Protein AF-A0A7X3ZHW1-F1 (afdb_monomer_lite)

Sequence (366 aa):
MALSFDGATIANINVGVGATVDVTLPEASGGVGANTYFLSPVLPGGLTFTEATRKLAGTTTGRFSLATFTYTATDTENTSVELTFTIVVTADAIAFVPADIANKVWTEEVAVSETLPRAMGGVGTITYSLSPTVLPAGVNLNLGTRRLSGLPSEAFEAMTFRWIATDGEGVTAFLEFSIRVNPVYSPKPVTVLPRSASRLEADLVDIYSQRQKNALLYEGDIPVRHLWNADTCPSEMLAYLECSMSVHGDAVDFSETQRRNFIKKSLEIHKKKGTIGSIKAVVEALGYRLATMNGIREGTDGHWANYRIVMESPLSIANANALEKLIEGTAPLRCNLTSFSSETVHPYDGTIQYDGMFTYGVITTQ

Secondary structure (DSSP, 8-state):
---B-TT-----EEEETT-EEEEEPPPPB-SSS--EEEEESPPPTTEEEEGGGTEEEEE--S-EEEEEEEEEEE-TT--EEEEEEEEEEE-PPEEEESS----EEEETTS-EEEEPPEEEESSS--EEEEES--PPTTEEEETTTTEEEE---S-EEEEEEEEEEE-TT--EEEEEEEEEEEPP--------S-TT--HHHHHHHHHHHHHHHHHTT--S--THHHHT-TTTS-GGGHHHHHHHTT--S-TTSS-HHHHHHHHHHHHHHHHTTTSHHHHHHHHHHTTPPEEEEEEE--SSSS--SEEEEEESS---HHHHHHHHHHHHTTS-TT-EEEEEEESS---SSSSS-SSSSS-SSEEE--

Structure (mmCIF, N/CA/C/O backbone):
data_AF-A0A7X3ZHW1-F1
#
_entry.id   AF-A0A7X3ZHW1-F1
#
loop_
_atom_site.group_PDB
_atom_site.id
_atom_site.type_symbol
_atom_site.label_atom_id
_atom_site.label_alt_id
_atom_site.label_comp_id
_atom_site.label_asym_id
_atom_site.label_entity_id
_atom_site.label_seq_id
_atom_site.pdbx_PDB_ins_code
_atom_site.Cartn_x
_atom_site.Cartn_y
_atom_site.Cartn_z
_atom_site.occupancy
_atom_site.B_iso_or_equiv
_atom_site.auth_seq_id
_atom_site.auth_comp_id
_atom_site.auth_asym_id
_atom_site.auth_atom_id
_atom_site.pdbx_PDB_model_num
ATOM 1 N N . MET A 1 1 ? 37.165 12.020 -57.712 1.00 75.81 1 MET A N 1
ATOM 2 C CA . MET A 1 1 ? 36.373 12.867 -56.791 1.00 75.81 1 MET A CA 1
ATOM 3 C C . MET A 1 1 ? 36.683 12.378 -55.387 1.00 75.81 1 MET A C 1
ATOM 5 O O . MET A 1 1 ? 36.828 11.172 -55.243 1.00 75.81 1 MET A O 1
ATOM 9 N N . ALA A 1 2 ? 36.900 13.258 -54.409 1.00 88.25 2 ALA A N 1
ATOM 10 C CA . ALA A 1 2 ? 37.231 12.818 -53.049 1.00 88.25 2 ALA A CA 1
ATOM 11 C C . ALA A 1 2 ? 36.049 12.053 -52.432 1.00 88.25 2 ALA A C 1
ATOM 13 O O . ALA A 1 2 ? 34.904 12.380 -52.737 1.00 88.25 2 ALA A O 1
ATOM 14 N N . LEU A 1 3 ? 36.336 11.043 -51.609 1.00 93.56 3 LEU A N 1
ATOM 15 C CA . LEU A 1 3 ? 35.317 10.296 -50.874 1.00 93.56 3 LEU A CA 1
ATOM 16 C C . LEU A 1 3 ? 34.622 11.221 -49.857 1.00 93.56 3 LEU A C 1
ATOM 18 O O . LEU A 1 3 ? 35.298 11.920 -49.100 1.00 93.56 3 LEU A O 1
ATOM 22 N N . SER A 1 4 ? 33.289 11.259 -49.861 1.00 93.81 4 SER A N 1
ATOM 23 C CA . SER A 1 4 ? 32.497 12.235 -49.100 1.00 93.81 4 SER A CA 1
ATOM 24 C C . SER A 1 4 ? 31.073 11.733 -48.830 1.00 93.81 4 SER A C 1
ATOM 26 O O . SER A 1 4 ? 30.508 10.992 -49.625 1.00 93.81 4 SER A O 1
ATOM 28 N N . PHE A 1 5 ? 30.464 12.173 -47.724 1.00 94.38 5 PHE A N 1
ATOM 29 C CA . PHE A 1 5 ? 29.023 12.012 -47.454 1.00 94.38 5 PHE A CA 1
ATOM 30 C C . PHE A 1 5 ? 28.183 13.224 -47.903 1.00 94.38 5 PHE A C 1
ATOM 32 O O . PHE A 1 5 ? 27.003 13.319 -47.579 1.00 94.38 5 PHE A O 1
ATOM 39 N N . ASP A 1 6 ? 28.793 14.187 -48.595 1.00 91.56 6 ASP A N 1
ATOM 40 C CA . ASP A 1 6 ? 28.154 15.367 -49.201 1.00 91.56 6 ASP A CA 1
ATOM 41 C C . ASP A 1 6 ? 27.291 16.188 -48.226 1.00 91.56 6 ASP A C 1
ATOM 43 O O . ASP A 1 6 ? 26.249 16.740 -48.576 1.00 91.56 6 ASP A O 1
ATOM 47 N N . GLY A 1 7 ? 27.745 16.277 -46.971 1.00 89.56 7 GLY A N 1
ATOM 48 C CA . GLY A 1 7 ? 27.065 17.009 -45.900 1.00 89.56 7 GLY A CA 1
ATOM 49 C C . GLY A 1 7 ? 25.916 16.247 -45.231 1.00 89.56 7 GLY A C 1
ATOM 50 O O . GLY A 1 7 ? 25.194 16.840 -44.427 1.00 89.56 7 GLY A O 1
ATOM 51 N N . ALA A 1 8 ? 25.731 14.956 -45.530 1.00 94.06 8 ALA A N 1
ATOM 5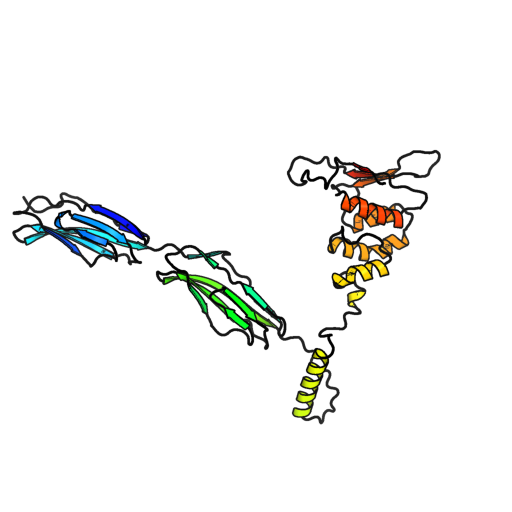2 C CA . ALA A 1 8 ? 24.738 14.128 -44.856 1.00 94.06 8 ALA A CA 1
ATOM 53 C C . ALA A 1 8 ? 25.004 14.031 -43.344 1.00 94.06 8 ALA A C 1
ATOM 55 O O . ALA A 1 8 ? 26.141 14.070 -42.876 1.00 94.06 8 ALA A O 1
ATOM 56 N N . THR A 1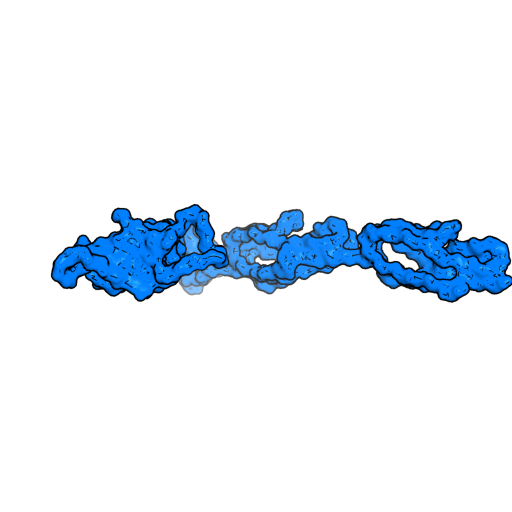 9 ? 23.929 13.870 -42.576 1.00 94.50 9 THR A N 1
ATOM 57 C CA . THR A 1 9 ? 23.972 13.661 -41.125 1.00 94.50 9 THR A CA 1
ATOM 58 C C . THR A 1 9 ? 23.092 12.476 -40.753 1.00 94.50 9 THR A C 1
ATOM 60 O O . THR A 1 9 ? 22.163 12.126 -41.483 1.00 94.50 9 THR A O 1
ATOM 63 N N . ILE A 1 10 ? 23.398 11.840 -39.624 1.00 95.50 10 ILE A N 1
ATOM 64 C CA . ILE A 1 10 ? 22.620 10.726 -39.079 1.00 95.50 10 ILE A CA 1
ATOM 65 C C . ILE A 1 10 ? 21.907 11.229 -37.823 1.00 95.50 10 ILE A C 1
ATOM 67 O O . ILE A 1 10 ? 22.530 11.827 -36.947 1.00 95.50 10 ILE A O 1
ATOM 71 N N . ALA A 1 11 ? 20.597 10.999 -37.733 1.00 96.56 11 ALA A N 1
ATOM 72 C CA . ALA A 1 11 ? 19.837 11.326 -36.533 1.00 96.56 11 ALA A CA 1
ATOM 73 C C . ALA A 1 11 ? 20.218 10.388 -35.376 1.00 96.56 11 ALA A C 1
ATOM 75 O O . ALA A 1 11 ? 20.410 9.188 -35.570 1.00 96.56 11 ALA A O 1
ATOM 76 N N . ASN A 1 12 ? 20.284 10.930 -34.159 1.00 96.94 12 ASN A N 1
ATOM 77 C CA . ASN A 1 12 ? 20.480 10.120 -32.959 1.00 96.94 12 ASN A CA 1
ATOM 78 C C . ASN A 1 12 ? 19.309 9.146 -32.763 1.00 96.94 12 ASN A C 1
ATOM 80 O O . ASN A 1 12 ? 18.149 9.512 -32.962 1.00 96.94 12 ASN A O 1
ATOM 84 N N . ILE A 1 13 ? 19.611 7.929 -32.313 1.00 96.44 13 ILE A N 1
ATOM 85 C CA . ILE A 1 13 ? 18.618 6.893 -32.023 1.00 96.44 13 ILE A CA 1
ATOM 86 C C . ILE A 1 13 ? 18.367 6.877 -30.516 1.00 96.44 13 ILE A C 1
ATOM 88 O O . ILE A 1 13 ? 19.226 6.472 -29.734 1.00 96.44 13 ILE A O 1
ATOM 92 N N . ASN A 1 14 ? 17.177 7.314 -30.112 1.00 95.81 14 ASN A N 1
ATOM 93 C CA . ASN A 1 14 ? 16.710 7.259 -28.730 1.00 95.81 14 ASN A CA 1
ATOM 94 C C . ASN A 1 14 ? 15.415 6.450 -28.680 1.00 95.81 14 ASN A C 1
ATOM 96 O O . ASN A 1 14 ? 14.365 6.936 -29.103 1.00 95.81 14 ASN A O 1
ATOM 100 N N . VAL A 1 15 ? 15.509 5.204 -28.221 1.00 94.62 15 VAL A N 1
ATOM 101 C CA . VAL A 1 15 ? 14.388 4.257 -28.236 1.00 94.62 15 VAL A CA 1
ATOM 102 C C . VAL A 1 15 ? 14.230 3.543 -26.895 1.00 94.62 15 VAL A C 1
ATOM 104 O O . VAL A 1 15 ? 15.144 3.524 -26.072 1.00 94.62 15 VAL A O 1
ATOM 107 N N . GLY A 1 16 ? 13.050 2.968 -26.668 1.00 91.25 16 GLY A N 1
ATOM 108 C CA . GLY A 1 16 ? 12.784 2.081 -25.537 1.00 91.25 16 GLY A CA 1
ATOM 109 C C . GLY A 1 16 ? 13.298 0.655 -25.778 1.00 91.25 16 GLY A C 1
ATOM 110 O O . GLY A 1 16 ? 13.534 0.261 -26.923 1.00 91.25 16 GLY A O 1
ATOM 111 N N . VAL A 1 17 ? 13.441 -0.145 -24.722 1.00 90.62 17 VAL A N 1
ATOM 112 C CA . VAL A 1 17 ? 13.606 -1.604 -24.830 1.00 90.62 17 VAL A CA 1
ATOM 113 C C . VAL A 1 17 ? 12.364 -2.195 -25.511 1.00 90.62 17 VAL A C 1
ATOM 115 O O . VAL A 1 17 ? 11.240 -1.810 -25.201 1.00 90.62 17 VAL A O 1
ATOM 118 N N . GLY A 1 18 ? 12.561 -3.112 -26.459 1.00 88.94 18 GLY A N 1
ATOM 119 C CA . GLY A 1 18 ? 11.495 -3.713 -27.267 1.00 88.94 18 GLY A CA 1
ATOM 120 C C . GLY A 1 18 ? 11.077 -2.883 -28.486 1.00 88.94 18 GLY A C 1
ATOM 121 O O . GLY A 1 18 ? 10.253 -3.336 -29.282 1.00 88.94 18 GLY A O 1
ATOM 122 N N . ALA A 1 19 ? 11.645 -1.690 -28.677 1.00 91.44 19 ALA A N 1
ATOM 123 C CA . ALA A 1 19 ? 11.384 -0.882 -29.860 1.00 91.44 19 ALA A CA 1
ATOM 124 C C . ALA A 1 19 ? 12.078 -1.474 -31.096 1.00 91.44 19 ALA A C 1
ATOM 126 O O . ALA A 1 19 ? 13.212 -1.956 -31.032 1.00 91.44 19 ALA A O 1
ATOM 127 N N . THR A 1 20 ? 11.400 -1.405 -32.241 1.00 95.88 20 THR A N 1
ATOM 128 C CA . THR A 1 20 ? 11.985 -1.796 -33.529 1.00 95.88 20 THR A CA 1
ATOM 129 C C . THR A 1 20 ? 12.689 -0.600 -34.157 1.00 95.88 20 THR A C 1
ATOM 131 O O . THR A 1 20 ? 12.110 0.480 -34.265 1.00 95.88 20 THR A O 1
ATOM 134 N N . VAL A 1 21 ? 13.932 -0.807 -34.579 1.00 96.69 21 VAL A N 1
ATOM 135 C CA . VAL A 1 21 ? 14.726 0.146 -35.355 1.00 96.69 21 VAL A CA 1
ATOM 136 C C . VAL A 1 21 ? 14.818 -0.385 -36.781 1.00 96.69 21 VAL A C 1
ATOM 138 O O . VAL A 1 21 ? 15.100 -1.563 -36.989 1.00 96.69 21 VAL A O 1
ATOM 141 N N . ASP A 1 22 ? 14.576 0.483 -37.758 1.00 96.69 22 ASP A N 1
ATOM 142 C CA . ASP A 1 22 ? 14.779 0.205 -39.178 1.00 96.69 22 ASP A CA 1
ATOM 143 C C . ASP A 1 22 ? 15.238 1.506 -39.858 1.00 96.69 22 ASP A C 1
ATOM 145 O O . ASP A 1 22 ? 14.431 2.384 -40.165 1.00 96.69 22 ASP A O 1
ATOM 149 N N . VAL A 1 23 ? 16.557 1.666 -40.008 1.00 96.19 23 VAL A N 1
ATOM 150 C CA . VAL A 1 23 ? 17.184 2.873 -40.565 1.00 96.19 23 VAL A CA 1
ATOM 151 C C . VAL A 1 23 ? 18.191 2.483 -41.642 1.00 96.19 23 VAL A C 1
ATOM 153 O O . VAL A 1 23 ? 19.030 1.607 -41.440 1.00 96.19 23 VAL A O 1
ATOM 156 N N . THR A 1 24 ? 18.143 3.167 -42.785 1.00 96.81 24 THR A N 1
ATOM 157 C CA . THR A 1 24 ? 19.181 3.072 -43.824 1.00 96.81 24 THR A CA 1
ATOM 158 C C . THR A 1 24 ? 20.128 4.260 -43.695 1.00 96.81 24 THR A C 1
ATOM 160 O O . THR A 1 24 ? 19.681 5.406 -43.734 1.00 96.81 24 THR A O 1
ATOM 163 N N . LEU A 1 25 ? 21.423 3.996 -43.510 1.00 96.19 25 LEU A N 1
ATOM 164 C CA . LEU A 1 25 ? 22.444 5.029 -43.329 1.00 96.19 25 LEU A CA 1
ATOM 165 C C . LEU A 1 25 ? 22.886 5.650 -44.675 1.00 96.19 25 LEU A C 1
ATOM 167 O O . LEU A 1 25 ? 22.774 4.997 -45.721 1.00 96.19 25 LEU A O 1
ATOM 171 N N . PRO A 1 26 ? 23.371 6.911 -44.674 1.00 96.19 26 PRO A N 1
ATOM 172 C CA . PRO A 1 26 ? 23.735 7.649 -45.888 1.00 96.19 26 PRO A CA 1
ATOM 173 C C . PRO A 1 26 ? 24.754 6.934 -46.781 1.00 96.19 26 PRO A C 1
ATOM 175 O O . PRO A 1 26 ? 25.576 6.156 -46.311 1.00 96.19 26 PRO A O 1
ATOM 178 N N . GLU A 1 27 ? 24.707 7.208 -48.084 1.00 95.12 27 GLU A N 1
ATOM 179 C CA . GLU A 1 27 ? 25.693 6.689 -49.040 1.00 95.12 27 GLU A CA 1
ATOM 180 C C . GLU A 1 27 ? 26.868 7.654 -49.132 1.00 95.12 27 GLU A C 1
ATOM 182 O O . GLU A 1 27 ? 26.665 8.865 -49.183 1.00 95.12 27 GLU A O 1
ATOM 187 N N . ALA A 1 28 ? 28.083 7.117 -49.181 1.00 93.69 28 ALA A N 1
ATOM 188 C CA . ALA A 1 28 ? 29.268 7.900 -49.523 1.00 93.69 28 ALA A CA 1
ATOM 189 C C . ALA A 1 28 ? 29.453 7.936 -51.045 1.00 93.69 28 ALA A C 1
ATOM 191 O O . ALA A 1 28 ? 29.348 6.897 -51.702 1.00 93.69 28 ALA A O 1
ATOM 192 N N . SER A 1 29 ? 29.752 9.113 -51.589 1.00 92.06 29 SER A N 1
ATOM 193 C CA . SER A 1 29 ? 30.032 9.346 -53.005 1.00 92.06 29 SER A CA 1
ATOM 194 C C . SER A 1 29 ? 31.522 9.666 -53.220 1.00 92.06 29 SER A C 1
ATOM 196 O O . SER A 1 29 ? 32.243 10.008 -52.281 1.00 92.06 29 SER A O 1
ATOM 198 N N . GLY A 1 30 ? 32.011 9.541 -54.458 1.00 89.81 30 GLY A N 1
ATOM 199 C CA . GLY A 1 30 ? 33.433 9.719 -54.778 1.00 89.81 30 GLY A CA 1
ATOM 200 C C . GLY A 1 30 ? 34.303 8.528 -54.354 1.00 89.81 30 GLY A C 1
ATOM 201 O O . GLY A 1 30 ? 33.795 7.432 -54.141 1.00 89.81 30 GLY A O 1
ATOM 202 N N . GLY A 1 31 ? 35.619 8.742 -54.276 1.00 88.69 31 GLY A N 1
ATOM 203 C CA . GLY A 1 31 ? 36.607 7.687 -54.022 1.00 88.69 31 GLY A CA 1
ATOM 204 C C . GLY A 1 31 ? 36.955 6.845 -55.255 1.00 88.69 31 GLY A C 1
ATOM 205 O O . GLY A 1 31 ? 36.564 7.168 -56.386 1.00 88.69 31 GLY A O 1
ATOM 206 N N . VAL A 1 32 ? 37.730 5.784 -55.029 1.00 90.06 32 VAL A N 1
ATOM 207 C CA . VAL A 1 32 ? 38.132 4.799 -56.045 1.00 90.06 32 VAL A CA 1
ATOM 208 C C . VAL A 1 32 ? 37.457 3.452 -55.776 1.00 90.06 32 VAL A C 1
ATOM 210 O O . VAL A 1 32 ? 37.628 2.855 -54.716 1.00 90.06 32 VAL A O 1
ATOM 213 N N . GLY A 1 33 ? 36.738 2.922 -56.768 1.00 89.38 33 GLY A N 1
ATOM 214 C CA . GLY A 1 33 ? 36.089 1.608 -56.688 1.00 89.38 33 GLY A CA 1
ATOM 215 C C . GLY A 1 33 ? 34.796 1.596 -55.864 1.00 89.38 33 GLY A C 1
ATOM 216 O O . GLY A 1 33 ? 34.147 2.623 -55.694 1.00 89.38 33 GLY A O 1
ATOM 217 N N . ALA A 1 34 ? 34.377 0.406 -55.423 1.00 90.56 34 ALA A N 1
ATOM 218 C CA . ALA A 1 34 ? 33.169 0.233 -54.617 1.00 90.56 34 ALA A CA 1
ATOM 219 C C . ALA A 1 34 ? 33.452 0.515 -53.135 1.00 90.56 34 ALA A C 1
ATOM 221 O O . ALA A 1 34 ? 34.431 0.009 -52.587 1.00 90.56 34 ALA A O 1
ATOM 222 N N . ASN A 1 35 ? 32.565 1.275 -52.494 1.00 92.31 35 ASN A N 1
ATOM 223 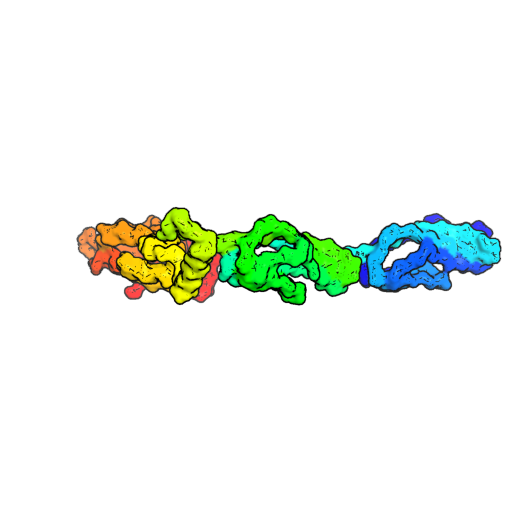C CA . ASN A 1 35 ? 32.696 1.657 -51.091 1.00 92.31 35 ASN A CA 1
ATOM 224 C C . ASN A 1 35 ? 32.229 0.528 -50.159 1.00 92.31 35 ASN A C 1
ATOM 226 O O . ASN A 1 35 ? 31.182 -0.086 -50.387 1.00 92.31 35 ASN A O 1
ATOM 230 N N . THR A 1 36 ? 32.980 0.283 -49.089 1.00 95.00 36 THR A N 1
ATOM 231 C CA . THR A 1 36 ? 32.611 -0.598 -47.975 1.00 95.00 36 THR A CA 1
ATOM 232 C C . THR A 1 36 ? 32.208 0.231 -46.760 1.00 95.00 36 THR A C 1
ATOM 234 O O . THR A 1 36 ? 32.616 1.385 -46.620 1.00 95.00 36 THR A O 1
ATOM 237 N N . TYR A 1 37 ? 31.370 -0.338 -45.893 1.00 96.88 37 TYR A N 1
ATOM 238 C CA . TYR A 1 37 ? 30.783 0.376 -44.764 1.00 96.88 37 TYR A CA 1
ATOM 239 C C . TYR A 1 37 ? 30.967 -0.390 -43.470 1.00 96.88 37 TYR A C 1
ATOM 241 O O . TYR A 1 37 ? 30.696 -1.584 -43.418 1.00 96.88 37 TYR A O 1
ATOM 249 N N . PHE A 1 38 ? 31.333 0.323 -42.414 1.00 96.44 38 PHE A N 1
ATOM 250 C CA . PHE A 1 38 ? 31.540 -0.250 -41.094 1.00 96.44 38 PHE A CA 1
ATOM 251 C C . PHE A 1 38 ? 30.903 0.627 -40.016 1.00 96.44 38 PHE A C 1
ATOM 253 O O . PHE A 1 38 ? 30.840 1.851 -40.145 1.00 96.44 38 PHE A O 1
ATOM 260 N N . LEU A 1 39 ? 30.420 -0.005 -38.947 1.00 97.31 39 LEU A N 1
ATOM 261 C CA . LEU A 1 39 ? 29.808 0.672 -37.809 1.00 97.31 39 LEU A CA 1
ATOM 262 C C . LEU A 1 39 ? 30.458 0.180 -36.515 1.00 97.31 39 LEU A C 1
ATOM 264 O O . LEU A 1 39 ? 30.500 -1.021 -36.257 1.00 97.31 39 LEU A O 1
ATOM 268 N N . SER A 1 40 ? 30.949 1.115 -35.703 1.00 95.56 40 SER A N 1
ATOM 269 C CA . SER A 1 40 ? 31.572 0.831 -34.405 1.00 95.56 40 SER A CA 1
ATOM 270 C C . SER A 1 40 ? 31.093 1.817 -33.338 1.00 95.56 40 SER A C 1
ATOM 272 O O . SER A 1 40 ? 30.724 2.935 -33.696 1.00 95.56 40 SER A O 1
ATOM 274 N N . PRO A 1 41 ? 31.088 1.466 -32.039 1.00 95.44 41 PRO A N 1
ATOM 275 C CA . PRO A 1 41 ? 31.468 0.182 -31.429 1.00 95.44 41 PRO A CA 1
ATOM 276 C C . PRO A 1 41 ? 30.401 -0.921 -31.620 1.00 95.44 41 PRO A C 1
ATOM 278 O O . PRO A 1 41 ? 29.554 -0.829 -32.503 1.00 95.44 41 PRO A O 1
ATOM 281 N N . VAL A 1 42 ? 30.460 -1.999 -30.825 1.00 93.69 42 VAL A N 1
ATOM 282 C CA . VAL A 1 42 ? 29.465 -3.089 -30.851 1.00 93.69 42 VAL A CA 1
ATOM 283 C C . VAL A 1 42 ? 28.063 -2.537 -30.582 1.00 93.69 42 VAL A C 1
ATOM 285 O O . VAL A 1 42 ? 27.859 -1.753 -29.655 1.00 93.69 42 VAL A O 1
ATOM 288 N N . LEU A 1 43 ? 27.100 -2.959 -31.403 1.00 94.56 43 LEU A N 1
ATOM 289 C CA . LEU A 1 43 ? 25.710 -2.526 -31.309 1.00 94.56 43 LEU A CA 1
ATOM 290 C C . LEU A 1 43 ? 25.014 -3.034 -30.033 1.00 94.56 43 LEU A C 1
ATOM 292 O O . LEU A 1 43 ? 25.359 -4.105 -29.525 1.00 94.56 43 LEU A O 1
ATOM 296 N N . PRO A 1 44 ? 23.990 -2.308 -29.543 1.00 93.12 44 PRO A N 1
ATOM 297 C CA . PRO A 1 44 ? 23.103 -2.800 -28.494 1.00 93.12 44 PRO A CA 1
ATOM 298 C C . PRO A 1 44 ? 22.452 -4.135 -28.873 1.00 93.12 44 PRO A C 1
ATOM 300 O O . PRO A 1 44 ? 22.210 -4.412 -30.050 1.00 93.12 44 PRO A O 1
ATOM 303 N N . GLY A 1 45 ? 22.108 -4.938 -27.863 1.00 91.94 45 GLY A N 1
ATOM 304 C CA . GLY A 1 45 ? 21.454 -6.231 -28.059 1.00 91.94 45 GLY A CA 1
ATOM 305 C C . GLY A 1 45 ? 20.209 -6.132 -28.945 1.00 91.94 45 GLY A C 1
ATOM 306 O O . GLY A 1 45 ? 19.354 -5.267 -28.743 1.00 91.94 45 GLY A O 1
ATOM 307 N N . GLY A 1 46 ? 20.136 -7.021 -29.937 1.00 93.00 46 GLY A N 1
ATOM 308 C CA . GLY A 1 46 ? 19.014 -7.124 -30.867 1.00 93.00 46 GLY A CA 1
ATOM 309 C C . GLY A 1 46 ? 19.057 -6.178 -32.069 1.00 93.00 46 GLY A C 1
ATOM 310 O O . GLY A 1 46 ? 18.226 -6.325 -32.963 1.00 93.00 46 GLY A O 1
ATOM 311 N N . LEU A 1 47 ? 20.034 -5.265 -32.147 1.00 96.44 47 LEU A N 1
ATOM 312 C CA . LEU A 1 47 ? 20.309 -4.476 -33.350 1.00 96.44 47 LEU A CA 1
ATOM 313 C C . LEU A 1 47 ? 21.430 -5.104 -34.182 1.00 96.44 47 LEU A C 1
ATOM 315 O O . LEU A 1 47 ? 22.414 -5.618 -33.654 1.00 96.44 47 LEU A O 1
ATOM 319 N N . THR A 1 48 ? 21.294 -5.021 -35.503 1.00 97.00 48 THR A N 1
ATOM 320 C CA . THR A 1 48 ? 22.279 -5.514 -36.471 1.00 97.00 48 THR A CA 1
ATOM 321 C C . THR A 1 48 ? 22.508 -4.481 -37.565 1.00 97.00 48 THR A C 1
ATOM 323 O O . THR A 1 48 ? 21.570 -3.808 -37.993 1.00 97.00 48 THR A O 1
ATOM 326 N N . PHE A 1 49 ? 23.753 -4.350 -38.025 1.00 97.50 49 PHE A N 1
ATOM 327 C CA . PHE A 1 49 ? 24.098 -3.527 -39.180 1.00 97.50 49 PHE A CA 1
ATOM 328 C C . PHE A 1 49 ? 24.468 -4.427 -40.357 1.00 97.50 49 PHE A C 1
ATOM 330 O O . PHE A 1 49 ? 25.373 -5.251 -40.257 1.00 97.50 49 PHE A O 1
ATOM 337 N N . THR A 1 50 ? 23.746 -4.280 -41.465 1.00 97.06 50 THR A N 1
ATOM 338 C CA . THR A 1 50 ? 24.026 -4.989 -42.717 1.00 97.06 50 THR A CA 1
ATOM 339 C C . THR A 1 50 ? 24.782 -4.055 -43.654 1.00 97.06 50 THR A C 1
ATOM 341 O O . THR A 1 50 ? 24.187 -3.137 -44.221 1.00 97.06 50 THR A O 1
ATOM 344 N N . GLU A 1 51 ? 26.082 -4.299 -43.828 1.00 94.81 51 GLU A N 1
ATOM 345 C CA . GLU A 1 51 ? 27.006 -3.423 -44.569 1.00 94.81 51 GLU A CA 1
ATOM 346 C C . GLU A 1 51 ? 26.569 -3.205 -46.025 1.00 94.81 51 GLU A C 1
ATOM 348 O O . GLU A 1 51 ? 26.481 -2.068 -46.483 1.00 94.81 51 GLU A O 1
ATOM 353 N N . ALA A 1 52 ? 26.196 -4.285 -46.724 1.00 92.38 52 ALA A N 1
ATOM 354 C CA . ALA A 1 52 ? 25.805 -4.249 -48.136 1.00 92.38 52 ALA A CA 1
ATOM 355 C C . ALA A 1 52 ? 24.572 -3.369 -48.413 1.00 92.38 52 ALA A C 1
ATOM 357 O O . ALA A 1 52 ? 24.445 -2.797 -49.493 1.00 92.38 52 ALA A O 1
ATOM 358 N N . THR A 1 53 ? 23.660 -3.254 -47.446 1.00 94.25 53 THR A N 1
ATOM 359 C CA . THR A 1 53 ? 22.429 -2.457 -47.571 1.00 94.25 53 THR A CA 1
ATOM 360 C C . THR A 1 53 ? 22.456 -1.193 -46.717 1.00 94.25 53 THR A C 1
ATOM 362 O O . THR A 1 53 ? 21.455 -0.482 -46.675 1.00 94.25 53 THR A O 1
ATOM 365 N N . ARG A 1 54 ? 23.557 -0.931 -45.993 1.00 96.19 54 ARG A N 1
ATOM 366 C CA . ARG A 1 54 ? 23.695 0.159 -45.007 1.00 96.19 54 ARG A CA 1
ATOM 367 C C . ARG A 1 54 ? 22.561 0.193 -43.981 1.00 96.19 54 ARG A C 1
ATOM 369 O O . ARG A 1 54 ? 22.181 1.256 -43.490 1.00 96.19 54 ARG A O 1
ATOM 376 N N . LYS A 1 55 ? 21.983 -0.970 -43.683 1.00 96.75 55 LYS A N 1
ATOM 377 C CA . LYS A 1 55 ? 20.740 -1.063 -42.920 1.00 96.75 55 LYS A CA 1
ATOM 378 C C . LYS A 1 55 ? 21.048 -1.397 -41.469 1.00 96.75 55 LYS A C 1
ATOM 380 O O . LYS A 1 55 ? 21.566 -2.476 -41.195 1.00 96.75 55 LYS A O 1
ATOM 385 N N . LEU A 1 56 ? 20.725 -0.480 -40.563 1.00 97.38 56 LEU A N 1
ATOM 386 C CA . LEU A 1 56 ? 20.704 -0.710 -39.124 1.00 97.38 56 LEU A CA 1
ATOM 387 C C . LEU A 1 56 ? 19.280 -1.106 -38.733 1.00 97.38 56 LEU A C 1
ATOM 389 O O . LEU A 1 56 ? 18.372 -0.273 -38.771 1.00 97.38 56 LEU A O 1
ATOM 393 N N . ALA A 1 57 ? 19.081 -2.379 -38.400 1.00 97.12 57 ALA A N 1
ATOM 394 C CA . ALA A 1 57 ? 17.759 -2.908 -38.106 1.00 97.12 57 ALA A CA 1
ATOM 395 C C . ALA A 1 57 ? 17.752 -3.947 -36.983 1.00 97.12 57 ALA A C 1
ATOM 397 O O . ALA A 1 57 ? 18.750 -4.626 -36.727 1.00 97.12 57 ALA A O 1
ATOM 398 N N . GLY A 1 58 ? 16.597 -4.077 -36.335 1.00 96.69 58 GLY A N 1
ATOM 399 C CA . GLY A 1 58 ? 16.332 -5.084 -35.314 1.00 96.69 58 GLY A CA 1
ATOM 400 C C . GLY A 1 58 ? 15.419 -4.571 -34.205 1.00 96.69 58 GLY A C 1
ATOM 401 O O . GLY A 1 58 ? 14.890 -3.463 -34.283 1.00 96.69 58 GLY A O 1
ATOM 402 N N . THR A 1 59 ? 15.237 -5.377 -33.164 1.00 95.06 59 THR A N 1
ATOM 403 C CA . THR A 1 59 ? 14.420 -5.031 -31.993 1.00 95.06 59 THR A CA 1
ATOM 404 C C . THR A 1 59 ? 15.317 -5.010 -30.770 1.00 95.06 59 THR A C 1
ATOM 406 O O . THR A 1 59 ? 15.993 -5.997 -30.502 1.00 95.06 59 THR A O 1
ATOM 409 N N . THR A 1 60 ? 15.341 -3.903 -30.032 1.00 94.19 60 THR A N 1
ATOM 410 C CA . THR A 1 60 ? 16.219 -3.754 -28.864 1.00 94.19 60 THR A CA 1
ATOM 411 C C . THR A 1 60 ? 15.836 -4.735 -27.754 1.00 94.19 60 THR A C 1
ATOM 413 O O . THR A 1 60 ? 14.670 -4.822 -27.370 1.00 94.19 60 THR A O 1
ATOM 416 N N . THR A 1 61 ? 16.806 -5.478 -27.218 1.00 89.62 61 THR A N 1
ATOM 417 C CA . THR A 1 61 ? 16.544 -6.537 -26.218 1.00 89.62 61 THR A CA 1
ATOM 418 C C . THR A 1 61 ? 16.998 -6.198 -24.803 1.00 89.62 61 THR A C 1
ATOM 420 O O . THR A 1 61 ? 16.882 -7.047 -23.930 1.00 89.62 61 THR A O 1
ATOM 423 N N . GLY A 1 62 ? 17.539 -5.004 -24.567 1.00 85.19 62 GLY A N 1
ATOM 424 C CA . GLY A 1 62 ? 17.895 -4.572 -23.221 1.00 85.19 62 GLY A CA 1
ATOM 425 C C . GLY A 1 62 ? 18.397 -3.138 -23.160 1.00 85.19 62 GLY A C 1
ATOM 426 O O . GLY A 1 62 ? 18.611 -2.497 -24.197 1.00 85.19 62 GLY A O 1
ATOM 427 N N . ARG A 1 63 ? 18.561 -2.623 -21.939 1.00 89.69 63 ARG A N 1
ATOM 428 C CA . ARG A 1 63 ? 19.071 -1.260 -21.719 1.00 89.69 63 ARG A CA 1
ATOM 429 C C . ARG A 1 63 ? 20.458 -1.066 -22.324 1.00 89.69 63 ARG A C 1
ATOM 431 O O . ARG A 1 63 ? 21.330 -1.929 -22.241 1.00 89.69 63 ARG A O 1
ATOM 438 N N . PHE A 1 64 ? 20.678 0.125 -22.866 1.00 90.75 64 PHE A N 1
ATOM 439 C CA . PHE A 1 64 ? 21.970 0.522 -23.403 1.00 90.75 64 PHE A CA 1
ATOM 440 C C . PHE A 1 64 ? 22.233 1.991 -23.094 1.00 90.75 64 PHE A C 1
ATOM 442 O O . PHE A 1 64 ? 21.463 2.870 -23.490 1.00 90.75 64 PHE A O 1
ATOM 449 N N . SER A 1 65 ? 23.318 2.247 -22.364 1.00 91.06 65 SER A N 1
ATOM 450 C CA . SER A 1 65 ? 23.762 3.600 -22.033 1.00 91.06 65 SER A CA 1
ATOM 451 C C . SER A 1 65 ? 24.096 4.379 -23.298 1.00 91.06 65 SER A C 1
ATOM 453 O O . SER A 1 65 ? 24.617 3.811 -24.251 1.00 91.06 65 SER A O 1
ATOM 455 N N . LEU A 1 66 ? 23.832 5.686 -23.285 1.00 95.00 66 LEU A N 1
ATOM 456 C CA . LEU A 1 66 ? 24.155 6.575 -24.397 1.00 95.00 66 LEU A CA 1
ATOM 457 C C . LEU A 1 66 ? 25.615 6.383 -24.832 1.00 95.00 66 LEU A C 1
ATOM 459 O O . LEU A 1 66 ? 26.531 6.660 -24.056 1.00 95.00 66 LEU A O 1
ATOM 463 N N . ALA A 1 67 ? 25.817 5.935 -26.069 1.00 96.25 67 ALA A N 1
ATOM 464 C CA . ALA A 1 67 ? 27.138 5.805 -26.668 1.00 96.25 67 ALA A CA 1
ATOM 465 C C . ALA A 1 67 ? 27.170 6.456 -28.048 1.00 96.25 67 ALA A C 1
ATOM 467 O O . ALA A 1 67 ? 26.173 6.460 -28.775 1.00 96.25 67 ALA A O 1
ATOM 468 N N . THR A 1 68 ? 28.333 6.994 -28.402 1.00 97.62 68 THR A N 1
ATOM 469 C CA . THR A 1 68 ? 28.605 7.538 -29.732 1.00 97.62 68 THR A CA 1
ATOM 470 C C . THR A 1 68 ? 29.087 6.419 -30.645 1.00 97.62 68 THR A C 1
ATOM 472 O O . THR A 1 68 ? 30.007 5.683 -30.291 1.00 97.62 68 THR A O 1
ATOM 475 N N . PHE A 1 69 ? 28.469 6.315 -31.815 1.00 97.56 69 PHE A N 1
ATOM 476 C CA . PHE A 1 69 ? 28.832 5.393 -32.877 1.00 97.56 69 PHE A CA 1
ATOM 477 C C . PHE A 1 69 ? 29.465 6.154 -34.035 1.00 97.56 69 PHE A C 1
ATOM 479 O O . PHE A 1 69 ? 29.000 7.235 -34.408 1.00 97.56 69 PHE A O 1
ATOM 486 N N . THR A 1 70 ? 30.501 5.555 -34.610 1.00 97.62 70 THR A N 1
ATOM 487 C CA . THR A 1 70 ? 31.191 6.021 -35.808 1.00 97.62 70 THR A CA 1
ATOM 488 C C . THR A 1 70 ? 30.808 5.123 -36.975 1.00 97.62 70 THR A C 1
ATOM 490 O O . THR A 1 70 ? 31.026 3.907 -36.942 1.00 97.62 70 THR A O 1
ATOM 493 N N . TYR A 1 71 ? 30.216 5.739 -37.993 1.00 97.69 71 TYR A N 1
ATOM 494 C CA . TYR A 1 71 ? 29.882 5.133 -39.271 1.00 97.69 71 TYR A CA 1
ATOM 495 C C . TYR A 1 71 ? 30.943 5.521 -40.299 1.00 97.69 71 TYR A C 1
ATOM 497 O O . TYR A 1 71 ? 31.055 6.696 -40.653 1.00 97.69 71 TYR A O 1
ATOM 505 N N . THR A 1 72 ? 31.711 4.541 -40.764 1.00 97.00 72 THR A N 1
ATOM 506 C CA . THR A 1 72 ? 32.859 4.745 -41.653 1.00 97.00 72 THR A CA 1
ATOM 507 C C . THR A 1 72 ? 32.551 4.180 -43.033 1.00 97.00 72 THR A C 1
ATOM 509 O O . THR A 1 72 ? 32.093 3.041 -43.152 1.00 97.00 72 THR A O 1
ATOM 512 N N . ALA A 1 73 ? 32.819 4.966 -44.073 1.00 96.62 73 ALA A N 1
ATOM 513 C CA . ALA A 1 73 ? 32.868 4.499 -45.454 1.00 96.62 73 ALA A CA 1
ATOM 514 C C . ALA A 1 73 ? 34.323 4.450 -45.922 1.00 96.62 73 ALA A C 1
ATOM 516 O O . ALA A 1 73 ? 35.065 5.403 -45.675 1.00 96.62 73 ALA A O 1
ATOM 517 N N . THR A 1 74 ? 34.715 3.377 -46.605 1.00 96.38 74 THR A N 1
ATOM 518 C CA . THR A 1 74 ? 36.082 3.169 -47.100 1.00 96.38 74 THR A CA 1
ATOM 519 C C . THR A 1 74 ? 36.061 2.774 -48.571 1.00 96.38 74 THR A C 1
ATOM 521 O O . THR A 1 74 ? 35.264 1.929 -48.971 1.00 96.38 74 THR A O 1
ATOM 524 N N . ASP A 1 75 ? 36.919 3.386 -49.383 1.00 94.81 75 ASP A N 1
ATOM 525 C CA . ASP A 1 75 ? 37.065 3.036 -50.799 1.00 94.81 75 ASP A CA 1
ATOM 526 C C . ASP A 1 75 ? 38.117 1.928 -51.024 1.00 94.81 75 ASP A C 1
ATOM 528 O O . ASP A 1 75 ? 38.763 1.448 -50.089 1.00 94.81 75 ASP A O 1
ATOM 532 N N . THR A 1 76 ? 38.308 1.492 -52.272 1.00 94.56 76 THR A N 1
ATOM 533 C CA . THR A 1 76 ? 39.240 0.386 -52.586 1.00 94.56 76 THR A CA 1
ATOM 534 C C . THR A 1 76 ? 40.723 0.749 -52.455 1.00 94.56 76 THR A C 1
ATOM 536 O O . THR A 1 76 ? 41.567 -0.148 -52.457 1.00 94.56 76 THR A O 1
ATOM 539 N N . GLU A 1 77 ? 41.051 2.033 -52.290 1.00 93.88 77 GLU A N 1
ATOM 540 C CA . GLU A 1 77 ? 42.406 2.521 -52.004 1.00 93.88 77 GLU A CA 1
ATOM 541 C C . GLU A 1 77 ? 42.618 2.817 -50.505 1.00 93.88 77 GLU A C 1
ATOM 543 O O . GLU A 1 77 ? 43.670 3.326 -50.116 1.00 93.88 77 GLU A O 1
ATOM 548 N N . ASN A 1 78 ? 41.667 2.423 -49.646 1.00 90.81 78 ASN A N 1
ATOM 549 C CA . ASN A 1 78 ? 41.653 2.635 -48.193 1.00 90.81 78 ASN A CA 1
ATOM 550 C C . ASN A 1 78 ? 41.523 4.104 -47.753 1.00 90.81 78 ASN A C 1
ATOM 552 O O . ASN A 1 78 ? 41.896 4.450 -46.628 1.00 90.81 78 ASN A O 1
ATOM 556 N N . THR A 1 79 ? 40.969 4.975 -48.595 1.00 94.19 79 THR A N 1
ATOM 557 C CA . THR A 1 79 ? 40.544 6.313 -48.161 1.00 94.19 79 THR A CA 1
ATOM 558 C C . THR A 1 79 ? 39.248 6.185 -47.368 1.00 94.19 79 THR A C 1
ATOM 560 O O . THR A 1 79 ? 38.337 5.487 -47.808 1.00 94.19 79 THR A O 1
ATOM 563 N N . SER A 1 80 ? 39.138 6.856 -46.216 1.00 94.88 80 SER A N 1
ATOM 564 C CA . SER A 1 80 ? 37.963 6.769 -45.341 1.00 94.88 80 SER A CA 1
ATOM 565 C C . SER A 1 80 ? 37.335 8.122 -45.010 1.00 94.88 80 SER A C 1
ATOM 567 O O . SER A 1 80 ? 38.036 9.116 -44.821 1.00 94.88 80 SER A O 1
ATOM 569 N N . VAL A 1 81 ? 36.010 8.135 -44.864 1.00 96.69 81 VAL A N 1
ATOM 570 C CA . VAL A 1 81 ? 35.225 9.268 -44.349 1.00 96.69 81 VAL A CA 1
ATOM 571 C C . VAL A 1 81 ? 34.245 8.771 -43.286 1.00 96.69 81 VAL A C 1
ATOM 573 O O . VAL A 1 81 ? 33.792 7.627 -43.343 1.00 96.69 81 VAL A O 1
ATOM 576 N N . GLU A 1 82 ? 33.924 9.616 -42.306 1.00 96.69 82 GLU A N 1
ATOM 577 C CA . GLU A 1 82 ? 33.166 9.221 -41.117 1.00 96.69 82 GLU A CA 1
ATOM 578 C C . GLU A 1 82 ? 31.982 10.149 -40.830 1.00 96.69 82 GLU A C 1
ATOM 580 O O . GLU A 1 82 ? 32.049 11.362 -41.039 1.00 96.69 82 GLU A O 1
ATOM 585 N N . LEU A 1 83 ? 30.913 9.567 -40.287 1.00 97.31 83 LEU A N 1
ATOM 586 C CA . LEU A 1 83 ? 29.828 10.268 -39.604 1.00 97.31 83 LEU A CA 1
ATOM 587 C C . LEU A 1 83 ? 29.690 9.724 -38.186 1.00 97.31 83 LEU A C 1
ATOM 589 O O . LEU A 1 83 ? 29.977 8.557 -37.924 1.00 97.31 83 LEU A O 1
ATOM 593 N N . THR A 1 84 ? 29.203 10.561 -37.274 1.00 97.44 84 THR A N 1
ATOM 594 C CA . THR A 1 84 ? 28.932 10.151 -35.894 1.00 97.44 84 THR A CA 1
ATOM 595 C C . THR A 1 84 ? 27.487 10.425 -35.516 1.00 97.44 84 THR A C 1
ATOM 597 O O . THR A 1 84 ? 26.869 11.377 -35.992 1.00 97.44 84 THR A O 1
ATOM 600 N N . PHE A 1 85 ? 26.943 9.563 -34.666 1.00 97.75 85 PHE A N 1
ATOM 601 C CA . PHE A 1 85 ? 25.625 9.711 -34.055 1.00 97.75 85 PHE A CA 1
ATOM 602 C C . PHE A 1 85 ? 25.609 8.967 -32.724 1.00 97.75 85 PHE A C 1
ATOM 604 O O . PHE A 1 85 ? 26.533 8.220 -32.409 1.00 97.75 85 PHE A O 1
ATOM 611 N N . THR A 1 86 ? 24.573 9.169 -31.922 1.00 97.75 86 THR A N 1
ATOM 612 C CA . THR A 1 86 ? 24.427 8.473 -30.641 1.00 97.75 86 THR A CA 1
ATOM 613 C C . THR A 1 86 ? 23.288 7.467 -30.671 1.00 97.75 86 THR A C 1
ATOM 615 O O . THR A 1 86 ? 22.273 7.682 -31.339 1.00 97.75 86 THR A O 1
ATOM 618 N N . ILE A 1 87 ? 23.459 6.373 -29.929 1.00 97.12 87 ILE A N 1
ATOM 619 C CA . ILE A 1 87 ? 22.405 5.396 -29.653 1.00 97.12 87 ILE A CA 1
ATOM 620 C C . ILE A 1 87 ? 22.236 5.288 -28.140 1.00 97.12 87 ILE A C 1
ATOM 622 O O . ILE A 1 87 ? 23.211 5.117 -27.406 1.00 97.12 87 ILE A O 1
ATOM 626 N N . VAL A 1 88 ? 20.991 5.368 -27.681 1.00 95.62 88 VAL A N 1
ATOM 627 C CA . VAL A 1 88 ? 20.586 5.063 -26.307 1.00 95.62 88 VAL A CA 1
ATOM 628 C C . VAL A 1 88 ? 19.324 4.207 -26.334 1.00 95.62 88 VAL A C 1
ATOM 630 O O . VAL A 1 88 ? 18.402 4.464 -27.114 1.00 95.62 88 VAL A O 1
ATOM 633 N N . VAL A 1 89 ? 19.292 3.186 -25.475 1.00 93.44 89 VAL A N 1
ATOM 634 C CA . VAL A 1 89 ? 18.108 2.351 -25.252 1.00 93.44 89 VAL A CA 1
ATOM 635 C C . VAL A 1 89 ? 17.675 2.506 -23.799 1.00 93.44 89 VAL A C 1
ATOM 637 O O . VAL A 1 89 ? 18.347 2.037 -22.877 1.00 93.44 89 VAL A O 1
ATOM 640 N N . THR A 1 90 ? 16.559 3.200 -23.598 1.00 90.69 90 THR A N 1
ATOM 641 C CA . THR A 1 90 ? 15.941 3.421 -22.283 1.00 90.69 90 THR A CA 1
ATOM 642 C C . THR A 1 90 ? 14.928 2.317 -21.983 1.00 90.69 90 THR A C 1
ATOM 644 O O . THR A 1 90 ? 14.471 1.649 -22.897 1.00 90.69 90 THR A O 1
ATOM 647 N N . ALA A 1 91 ? 14.566 2.088 -20.722 1.00 84.88 91 ALA A N 1
ATOM 648 C CA . ALA A 1 91 ? 13.404 1.254 -20.402 1.00 84.88 91 ALA A CA 1
ATOM 649 C C . ALA A 1 91 ? 12.374 2.077 -19.635 1.00 84.88 91 ALA A C 1
ATOM 651 O O . ALA A 1 91 ? 12.737 3.052 -18.963 1.00 84.88 91 ALA A O 1
ATOM 652 N N . ASP A 1 92 ? 11.116 1.660 -19.739 1.00 83.75 92 ASP A N 1
ATOM 653 C CA . ASP A 1 92 ? 9.991 2.326 -19.098 1.00 83.75 92 ASP A CA 1
ATOM 654 C C . ASP A 1 92 ? 10.166 2.394 -17.578 1.00 83.75 92 ASP A C 1
ATOM 656 O O . ASP A 1 92 ? 10.814 1.553 -16.948 1.00 83.75 92 ASP A O 1
ATOM 660 N N . ALA A 1 93 ? 9.596 3.438 -16.979 1.00 86.69 93 ALA A N 1
ATOM 661 C CA . ALA A 1 93 ? 9.618 3.603 -15.536 1.00 86.69 93 ALA A CA 1
ATOM 662 C C . ALA A 1 93 ? 8.721 2.559 -14.851 1.00 86.69 93 ALA A C 1
ATOM 664 O O . ALA A 1 93 ? 7.667 2.178 -15.364 1.00 86.69 93 ALA A O 1
ATOM 665 N N . ILE A 1 94 ? 9.126 2.151 -13.651 1.00 93.69 94 ILE A N 1
ATOM 666 C CA . ILE A 1 94 ? 8.292 1.392 -12.719 1.00 93.69 94 ILE A CA 1
ATOM 667 C C . ILE A 1 94 ? 7.689 2.372 -11.716 1.00 93.69 94 ILE A C 1
ATOM 669 O O . ILE A 1 94 ? 8.389 3.253 -11.214 1.00 93.69 94 ILE A O 1
ATOM 673 N N . ALA A 1 95 ? 6.413 2.197 -11.379 1.00 95.19 95 ALA A N 1
ATOM 674 C CA . ALA A 1 95 ? 5.753 2.963 -10.325 1.00 95.19 95 ALA A CA 1
ATOM 675 C C . ALA A 1 95 ? 4.822 2.081 -9.487 1.00 95.19 95 ALA A C 1
ATOM 677 O O . ALA A 1 95 ? 4.206 1.145 -9.997 1.00 95.19 95 ALA A O 1
ATOM 678 N N . PHE A 1 96 ? 4.698 2.388 -8.196 1.00 97.69 96 PHE A N 1
ATOM 679 C CA . PHE A 1 96 ? 3.754 1.710 -7.312 1.00 97.69 96 PHE A CA 1
ATOM 680 C C . PHE A 1 96 ? 2.328 2.242 -7.465 1.00 97.69 96 PHE A C 1
ATOM 682 O O . PHE A 1 96 ? 2.108 3.430 -7.695 1.00 97.69 96 PHE A O 1
ATOM 689 N N . VAL A 1 97 ? 1.356 1.341 -7.316 1.00 95.25 97 VAL A N 1
ATOM 690 C CA . VAL A 1 97 ? -0.076 1.645 -7.268 1.00 95.25 97 VAL A CA 1
ATOM 691 C C . VAL A 1 97 ? -0.679 0.898 -6.067 1.00 95.25 97 VAL A C 1
ATOM 693 O O . VAL A 1 97 ? -0.819 -0.333 -6.131 1.00 95.25 97 VAL A O 1
ATOM 696 N N . PRO A 1 98 ? -1.039 1.597 -4.972 1.00 96.69 98 PRO A N 1
ATOM 697 C CA . PRO A 1 98 ? -0.902 3.048 -4.737 1.00 96.69 98 PRO A CA 1
ATOM 698 C C . PRO A 1 98 ? 0.557 3.534 -4.664 1.00 96.69 98 PRO A C 1
ATOM 700 O O . PRO A 1 98 ? 1.464 2.737 -4.443 1.00 96.69 98 PRO A O 1
ATOM 703 N N . ALA A 1 99 ? 0.765 4.841 -4.870 1.00 95.50 99 ALA A N 1
ATOM 704 C CA . ALA A 1 99 ? 2.088 5.479 -4.925 1.00 95.50 99 ALA A CA 1
ATOM 705 C C . ALA A 1 99 ? 2.714 5.739 -3.541 1.00 95.50 99 ALA A C 1
ATOM 707 O O . ALA A 1 99 ? 3.828 6.248 -3.450 1.00 95.50 99 ALA A O 1
ATOM 708 N N . ASP A 1 100 ? 2.001 5.392 -2.475 1.00 95.19 100 ASP A N 1
ATOM 709 C CA . ASP A 1 100 ? 2.408 5.518 -1.088 1.00 95.19 100 ASP A CA 1
ATOM 710 C C . ASP A 1 100 ? 1.948 4.303 -0.267 1.00 95.19 100 ASP A C 1
ATOM 712 O O . ASP A 1 100 ? 1.154 3.461 -0.698 1.00 95.19 100 ASP A O 1
ATOM 716 N N . ILE A 1 101 ? 2.500 4.184 0.937 1.00 97.31 101 ILE A N 1
ATOM 717 C CA . ILE A 1 101 ? 2.078 3.208 1.937 1.00 97.31 101 ILE A CA 1
ATOM 718 C C . ILE A 1 101 ? 2.131 3.865 3.315 1.00 97.31 101 ILE A C 1
ATOM 720 O O . ILE A 1 101 ? 3.111 4.506 3.683 1.00 97.31 101 ILE A O 1
ATOM 724 N N . ALA A 1 102 ? 1.064 3.697 4.093 1.00 96.62 102 ALA A N 1
ATOM 725 C CA . ALA A 1 102 ? 1.019 4.194 5.459 1.00 96.62 102 ALA A CA 1
ATOM 726 C C . ALA A 1 102 ? 1.927 3.373 6.389 1.00 96.62 102 ALA A C 1
ATOM 728 O O . ALA A 1 102 ? 2.005 2.143 6.279 1.00 96.62 102 ALA A O 1
ATOM 729 N N . ASN A 1 103 ? 2.538 4.057 7.358 1.00 96.81 103 ASN A N 1
ATOM 730 C CA . ASN A 1 103 ? 3.260 3.421 8.458 1.00 96.81 103 ASN A CA 1
ATOM 731 C C . ASN A 1 103 ? 2.356 2.439 9.212 1.00 96.81 103 ASN A C 1
ATOM 733 O O . ASN A 1 103 ? 1.156 2.669 9.383 1.00 96.81 103 ASN A O 1
ATOM 737 N N . LYS A 1 104 ? 2.946 1.343 9.682 1.00 96.06 104 LYS A N 1
ATOM 738 C CA . LYS A 1 104 ? 2.255 0.264 10.382 1.00 96.06 104 LYS A CA 1
ATOM 739 C C . LYS A 1 104 ? 2.542 0.359 11.874 1.00 96.06 104 LYS A C 1
ATOM 741 O O . LYS A 1 104 ? 3.695 0.327 12.298 1.00 96.06 104 LYS A O 1
ATOM 746 N N . VAL A 1 105 ? 1.476 0.469 12.659 1.00 95.06 105 VAL A N 1
ATOM 747 C CA . VAL A 1 105 ? 1.522 0.380 14.118 1.00 95.06 105 VAL A CA 1
ATOM 748 C C . VAL A 1 105 ? 0.669 -0.810 14.514 1.00 95.06 105 VAL A C 1
ATOM 750 O O . VAL A 1 105 ? -0.545 -0.801 14.320 1.00 95.06 105 VAL A O 1
ATOM 753 N N . TRP A 1 106 ? 1.322 -1.842 15.023 1.00 94.94 106 TRP A N 1
ATOM 754 C CA . TRP A 1 106 ? 0.688 -3.062 15.501 1.00 94.94 106 TRP A CA 1
ATOM 755 C C . TRP A 1 106 ? 0.827 -3.161 17.016 1.00 94.94 106 TRP A C 1
ATOM 757 O O . TRP A 1 106 ? 1.572 -2.400 17.635 1.00 94.94 106 TRP A O 1
ATOM 767 N N . THR A 1 107 ? 0.118 -4.116 17.597 1.00 90.62 107 THR A N 1
ATOM 768 C CA . THR A 1 107 ? 0.247 -4.496 19.001 1.00 90.62 107 THR A CA 1
ATOM 769 C C . THR A 1 107 ? 0.695 -5.951 19.039 1.00 90.62 107 THR A C 1
ATOM 771 O O . THR A 1 107 ? 0.290 -6.736 18.178 1.00 90.62 107 THR A O 1
ATOM 774 N N . GLU A 1 108 ? 1.558 -6.295 19.990 1.00 89.56 108 GLU A N 1
ATOM 775 C CA . GLU A 1 108 ? 1.874 -7.688 20.322 1.00 89.56 108 GLU A CA 1
ATOM 776 C C . GLU A 1 108 ? 0.596 -8.536 20.456 1.00 89.56 108 GLU A C 1
ATOM 778 O O . GLU A 1 108 ? -0.465 -8.026 20.819 1.00 89.56 108 GLU A O 1
ATOM 783 N N . GLU A 1 109 ? 0.701 -9.826 20.130 1.00 85.12 109 GLU A N 1
ATOM 784 C CA . GLU A 1 109 ? -0.363 -10.834 20.281 1.00 85.12 109 GLU A CA 1
ATOM 785 C C . GLU A 1 109 ? -1.640 -10.579 19.451 1.00 85.12 109 GLU A C 1
ATOM 787 O O . GLU A 1 109 ? -2.581 -11.370 19.488 1.00 85.12 109 GLU A O 1
ATOM 792 N N . VAL A 1 110 ? -1.659 -9.545 18.603 1.00 87.06 110 VAL A N 1
ATOM 793 C CA . VAL A 1 110 ? -2.740 -9.289 17.642 1.00 87.06 110 VAL A CA 1
ATOM 794 C C . VAL A 1 110 ? -2.305 -9.727 16.250 1.00 87.06 110 VAL A C 1
ATOM 796 O O . VAL A 1 110 ? -1.317 -9.238 15.704 1.00 87.06 110 VAL A O 1
ATOM 799 N N . ALA A 1 111 ? -3.047 -10.657 15.648 1.00 92.44 111 ALA A N 1
ATOM 800 C CA . ALA A 1 111 ? -2.724 -11.162 14.318 1.00 92.44 111 ALA A CA 1
ATOM 801 C C . ALA A 1 111 ? -2.780 -10.045 13.262 1.00 92.44 111 ALA A C 1
ATOM 803 O O . ALA A 1 111 ? -3.719 -9.249 13.221 1.00 92.44 111 ALA A O 1
ATOM 804 N N . VAL A 1 112 ? -1.794 -10.031 12.365 1.00 95.31 112 VAL A N 1
ATOM 805 C CA . VAL A 1 112 ? -1.684 -9.059 11.271 1.00 95.31 112 VAL A CA 1
ATOM 806 C C . VAL A 1 112 ? -1.768 -9.757 9.917 1.00 95.31 112 VAL A C 1
ATOM 808 O O . VAL A 1 112 ? -1.292 -10.883 9.745 1.00 95.31 112 VAL A O 1
ATOM 811 N N . SER A 1 113 ? -2.378 -9.089 8.936 1.00 96.62 113 SER A N 1
ATOM 812 C CA . SER A 1 113 ? -2.437 -9.551 7.546 1.00 96.62 113 SER A CA 1
ATOM 813 C C . SER A 1 113 ? -2.587 -8.363 6.592 1.00 96.62 113 SER A C 1
ATOM 815 O O . SER A 1 113 ? -3.693 -7.968 6.237 1.00 96.62 113 SER A O 1
ATOM 817 N N . GLU A 1 114 ? -1.458 -7.829 6.135 1.00 95.75 114 GLU A N 1
ATOM 818 C CA . GLU A 1 114 ? -1.353 -6.629 5.303 1.00 95.75 114 GLU A CA 1
ATOM 819 C C . GLU A 1 114 ? -0.790 -6.972 3.923 1.00 95.75 114 GLU A C 1
ATOM 821 O O . GLU A 1 1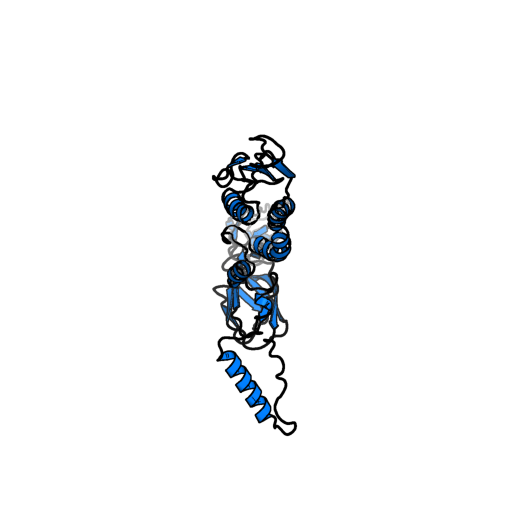14 ? 0.197 -7.697 3.814 1.00 95.75 114 GLU A O 1
ATOM 826 N N . THR A 1 115 ? -1.377 -6.431 2.854 1.00 97.06 115 THR A N 1
ATOM 827 C CA . THR A 1 115 ? -0.842 -6.599 1.492 1.00 97.06 115 THR A CA 1
ATOM 828 C C . THR A 1 115 ? -0.101 -5.338 1.068 1.00 97.06 115 THR A C 1
ATOM 830 O O . THR A 1 115 ? -0.673 -4.250 1.070 1.00 97.06 115 THR A O 1
ATOM 833 N N . LEU A 1 116 ? 1.167 -5.480 0.685 1.00 97.50 116 LEU A N 1
ATOM 834 C CA . LEU A 1 116 ? 1.991 -4.375 0.207 1.00 97.50 116 LEU A CA 1
ATOM 835 C C . LEU A 1 116 ? 1.600 -3.971 -1.230 1.00 97.50 116 LEU A C 1
ATOM 837 O O . LEU A 1 116 ? 1.236 -4.841 -2.035 1.00 97.50 116 LEU A O 1
ATOM 841 N N . PRO A 1 117 ? 1.694 -2.673 -1.587 1.00 97.62 117 PRO A N 1
ATOM 842 C CA . PRO A 1 117 ? 1.393 -2.172 -2.928 1.00 97.62 117 PRO A CA 1
ATOM 843 C C . PRO A 1 117 ? 2.102 -2.943 -4.047 1.00 97.62 117 PRO A C 1
ATOM 845 O O . PRO A 1 117 ? 3.216 -3.449 -3.874 1.00 97.62 117 PRO A O 1
ATOM 848 N N . ARG A 1 118 ? 1.447 -3.046 -5.211 1.00 96.62 118 ARG A N 1
ATOM 849 C CA . ARG A 1 118 ? 2.079 -3.585 -6.430 1.00 96.62 118 ARG A CA 1
ATOM 850 C C . ARG A 1 118 ? 2.750 -2.461 -7.190 1.00 96.62 118 ARG A C 1
ATOM 852 O O . ARG A 1 118 ? 2.280 -1.329 -7.132 1.00 96.62 118 ARG A O 1
ATOM 859 N N . ALA A 1 119 ? 3.761 -2.801 -7.969 1.00 96.38 119 ALA A N 1
ATOM 860 C CA . ALA A 1 119 ? 4.273 -1.932 -9.007 1.00 96.38 119 ALA A CA 1
ATOM 861 C C . ALA A 1 119 ? 3.706 -2.304 -10.384 1.00 96.38 119 ALA A C 1
ATOM 863 O O . ALA A 1 119 ? 3.299 -3.445 -10.620 1.00 96.38 119 ALA A O 1
ATOM 864 N N . MET A 1 120 ? 3.638 -1.312 -11.265 1.00 92.81 120 MET A N 1
ATOM 865 C CA . MET A 1 120 ? 3.220 -1.409 -12.663 1.00 92.81 120 MET A CA 1
ATOM 866 C C . MET A 1 120 ? 4.218 -0.637 -13.541 1.00 92.81 120 MET A C 1
ATOM 868 O O . MET A 1 120 ? 4.955 0.212 -13.038 1.00 92.81 120 MET A O 1
ATOM 872 N N . GLY A 1 121 ? 4.226 -0.924 -14.845 1.00 89.25 121 GLY A N 1
ATOM 873 C CA . GLY A 1 121 ? 5.221 -0.395 -15.785 1.00 89.25 121 GLY A CA 1
ATOM 874 C C . GLY A 1 121 ? 6.461 -1.287 -15.876 1.00 89.25 121 GLY A C 1
ATOM 875 O O . GLY A 1 121 ? 6.393 -2.469 -15.536 1.00 89.25 121 GLY A O 1
ATOM 876 N N . GLY A 1 122 ? 7.578 -0.714 -16.325 1.00 87.19 122 GLY A N 1
ATOM 877 C CA . GLY A 1 122 ? 8.825 -1.443 -16.573 1.00 87.19 122 GLY A CA 1
ATOM 878 C C . GLY A 1 122 ? 8.731 -2.490 -17.687 1.00 87.19 122 GLY A C 1
ATOM 879 O O . GLY A 1 122 ? 7.722 -2.614 -18.384 1.00 87.19 122 GLY A O 1
ATOM 880 N N . VAL A 1 123 ? 9.810 -3.254 -17.850 1.00 84.50 123 VAL A N 1
ATOM 881 C CA . VAL A 1 123 ? 9.948 -4.284 -18.886 1.00 84.50 123 VAL A CA 1
ATOM 882 C C . VAL A 1 123 ? 10.173 -5.655 -18.256 1.00 84.50 123 VAL A C 1
ATOM 884 O O . VAL A 1 123 ? 11.057 -5.851 -17.428 1.00 84.50 123 VAL A O 1
ATOM 887 N N . GLY A 1 124 ? 9.388 -6.644 -18.680 1.00 85.44 124 GLY A N 1
ATOM 888 C CA . GLY A 1 124 ? 9.500 -8.015 -18.184 1.00 85.44 124 GLY A CA 1
ATOM 889 C C . GLY A 1 124 ? 8.809 -8.240 -16.835 1.00 85.44 124 GLY A C 1
ATOM 890 O O . GLY A 1 124 ? 7.849 -7.562 -16.477 1.00 85.44 124 GLY A O 1
ATOM 891 N N . THR A 1 125 ? 9.253 -9.266 -16.104 1.00 90.75 125 THR A N 1
ATOM 892 C CA . THR A 1 125 ? 8.623 -9.664 -14.834 1.00 90.75 125 THR A CA 1
ATOM 893 C C . THR A 1 125 ? 9.108 -8.780 -13.690 1.00 90.75 125 THR A C 1
ATOM 895 O O . THR A 1 125 ? 10.309 -8.642 -13.486 1.00 90.75 125 THR A O 1
ATOM 898 N N . ILE A 1 126 ? 8.174 -8.241 -12.902 1.00 94.31 126 ILE A N 1
ATOM 899 C CA . ILE A 1 126 ? 8.493 -7.459 -11.704 1.00 94.31 126 ILE A CA 1
ATOM 900 C C . ILE A 1 126 ? 8.720 -8.394 -10.513 1.00 94.31 126 ILE A C 1
ATOM 902 O O . ILE A 1 126 ? 7.845 -9.178 -10.139 1.00 94.31 126 ILE A O 1
ATOM 906 N N . THR A 1 127 ? 9.883 -8.263 -9.887 1.00 96.56 127 THR A N 1
ATOM 907 C CA . THR A 1 127 ? 10.265 -8.933 -8.640 1.00 96.56 127 THR A CA 1
ATOM 908 C C . THR A 1 127 ? 10.231 -7.949 -7.476 1.00 96.56 127 THR A C 1
ATOM 910 O O . THR A 1 127 ? 10.394 -6.745 -7.668 1.00 96.56 127 THR A O 1
ATOM 913 N N . TYR A 1 128 ? 9.996 -8.450 -6.261 1.00 97.62 128 TYR A N 1
ATOM 914 C CA . TYR A 1 128 ? 9.886 -7.612 -5.069 1.00 97.62 128 TYR A CA 1
ATOM 915 C C . TYR A 1 128 ? 10.888 -8.014 -3.994 1.00 97.62 128 TYR A C 1
ATOM 917 O O . TYR A 1 128 ? 11.186 -9.196 -3.818 1.00 97.62 128 TYR A O 1
ATOM 925 N N . SER A 1 129 ? 11.359 -7.028 -3.235 1.00 97.44 129 SER A N 1
ATOM 926 C CA . SER A 1 129 ? 12.210 -7.234 -2.064 1.00 97.44 129 SER A CA 1
ATOM 927 C C . SER A 1 129 ? 11.921 -6.198 -0.977 1.00 97.44 129 SER A C 1
ATOM 929 O O . SER A 1 129 ? 11.388 -5.122 -1.248 1.00 97.44 129 SER A O 1
ATOM 931 N N . LEU A 1 130 ? 12.263 -6.534 0.267 1.00 97.81 130 LEU A N 1
ATOM 932 C CA . LEU A 1 130 ? 12.135 -5.650 1.423 1.00 97.81 130 LEU A CA 1
ATOM 933 C C . LEU A 1 130 ? 13.516 -5.447 2.055 1.00 97.81 130 LEU A C 1
ATOM 935 O O . LEU A 1 130 ? 14.234 -6.423 2.279 1.00 97.81 130 LEU A O 1
ATOM 939 N N . SER A 1 131 ? 13.884 -4.197 2.333 1.00 96.75 131 SER A N 1
ATOM 940 C CA . SER A 1 131 ? 15.153 -3.852 2.983 1.00 96.75 131 SER A CA 1
ATOM 941 C C . SER A 1 131 ? 14.933 -2.850 4.120 1.00 96.75 131 SER A C 1
ATOM 943 O O . SER A 1 131 ? 14.343 -1.802 3.867 1.00 96.75 131 SER A O 1
ATOM 945 N N . PRO A 1 132 ? 15.404 -3.116 5.350 1.00 96.44 132 PRO A N 1
ATOM 946 C CA . PRO A 1 132 ? 16.093 -4.334 5.792 1.00 96.44 132 PRO A CA 1
ATOM 947 C C . PRO A 1 132 ? 15.156 -5.559 5.845 1.00 96.44 132 PRO A C 1
ATOM 949 O O . PRO A 1 132 ? 13.939 -5.433 5.758 1.00 96.44 132 PRO A O 1
ATOM 952 N N . THR A 1 133 ? 15.722 -6.762 5.979 1.00 93.69 133 THR A N 1
ATOM 953 C CA . THR A 1 133 ? 14.961 -8.031 5.999 1.00 93.69 133 THR A CA 1
ATOM 954 C C . THR A 1 133 ? 14.490 -8.456 7.393 1.00 93.69 133 THR A C 1
ATOM 956 O O . THR A 1 133 ? 13.771 -9.444 7.521 1.00 93.69 133 THR A O 1
ATOM 959 N N . VAL A 1 134 ? 14.892 -7.731 8.443 1.00 94.56 134 VAL A N 1
ATOM 960 C CA . VAL A 1 134 ? 14.524 -8.031 9.833 1.00 94.56 134 VAL A CA 1
ATOM 961 C C . VAL A 1 134 ? 13.091 -7.571 10.082 1.00 94.56 134 VAL A C 1
ATOM 963 O O . VAL A 1 134 ? 12.824 -6.376 10.131 1.00 94.56 134 VAL A O 1
ATOM 966 N N . LEU A 1 135 ? 12.170 -8.515 10.235 1.00 96.38 135 LEU A N 1
ATOM 967 C CA . LEU A 1 135 ? 10.776 -8.252 10.592 1.00 96.38 135 LEU A CA 1
ATOM 968 C C . LEU A 1 135 ? 10.557 -8.445 12.103 1.00 96.38 135 LEU A C 1
ATOM 970 O O . LEU A 1 135 ? 11.360 -9.131 12.741 1.00 96.38 135 LEU A O 1
ATOM 974 N N . PRO A 1 136 ? 9.471 -7.890 12.678 1.00 96.44 136 PRO A N 1
ATOM 975 C CA . PRO A 1 136 ? 9.067 -8.224 14.040 1.00 96.44 136 PRO A CA 1
ATOM 976 C C . PRO A 1 136 ? 8.919 -9.739 14.227 1.00 96.44 136 PRO A C 1
ATOM 978 O O . PRO A 1 136 ? 8.436 -10.436 13.328 1.00 96.44 136 PRO A O 1
ATOM 981 N N . ALA A 1 137 ? 9.311 -10.246 15.397 1.00 94.75 137 ALA A N 1
ATOM 982 C CA . ALA A 1 137 ? 9.218 -11.668 15.711 1.00 94.75 137 ALA A CA 1
ATOM 983 C C . ALA A 1 137 ? 7.778 -12.177 15.508 1.00 94.75 137 ALA A C 1
ATOM 985 O O . ALA A 1 137 ? 6.824 -11.536 15.938 1.00 94.75 137 ALA A O 1
ATOM 986 N N . GLY A 1 138 ? 7.619 -13.301 14.802 1.00 94.12 138 GLY A N 1
ATOM 987 C CA . GLY A 1 138 ? 6.310 -13.891 14.491 1.00 94.12 138 GLY A CA 1
ATOM 988 C C . GLY A 1 138 ? 5.591 -13.322 13.256 1.00 94.12 138 GLY A C 1
ATOM 989 O O . GLY A 1 138 ? 4.562 -13.870 12.854 1.00 94.12 138 GLY A O 1
ATOM 990 N N . VAL A 1 139 ? 6.143 -12.297 12.591 1.00 97.19 139 VAL A N 1
ATOM 991 C CA . VAL A 1 139 ? 5.643 -11.763 11.310 1.00 97.19 139 VAL A CA 1
ATOM 992 C C . VAL A 1 139 ? 6.472 -12.293 10.139 1.00 97.19 139 VAL A C 1
ATOM 994 O O . VAL A 1 139 ? 7.698 -12.283 10.172 1.00 97.19 139 VAL A O 1
ATOM 997 N N . ASN A 1 140 ? 5.801 -12.721 9.067 1.00 96.69 140 ASN A N 1
ATOM 998 C CA . ASN A 1 140 ? 6.434 -13.224 7.847 1.00 96.69 140 ASN A CA 1
ATOM 999 C C . ASN A 1 140 ? 5.967 -12.442 6.613 1.00 96.69 140 ASN A C 1
ATOM 1001 O O . ASN A 1 140 ? 4.794 -12.082 6.507 1.00 96.69 140 ASN A O 1
ATOM 1005 N N . LEU A 1 141 ? 6.869 -12.234 5.650 1.00 97.69 141 LEU A N 1
ATOM 1006 C CA . LEU A 1 141 ? 6.556 -11.675 4.333 1.00 97.69 141 LEU A CA 1
ATOM 1007 C C . LEU A 1 141 ? 6.545 -12.780 3.275 1.00 97.69 141 LEU A C 1
ATOM 1009 O O . LEU A 1 141 ? 7.569 -13.405 3.006 1.00 97.69 141 LEU A O 1
ATOM 1013 N N . ASN A 1 142 ? 5.408 -12.968 2.609 1.00 96.75 142 ASN A N 1
ATOM 1014 C CA . ASN A 1 142 ? 5.336 -13.772 1.394 1.00 96.75 142 ASN A CA 1
ATOM 1015 C C . ASN A 1 142 ? 5.498 -12.860 0.169 1.00 96.75 142 ASN A C 1
ATOM 1017 O O . ASN A 1 142 ? 4.605 -12.075 -0.140 1.00 96.75 142 ASN A O 1
ATOM 1021 N N . LEU A 1 143 ? 6.626 -12.968 -0.541 1.00 95.06 143 LEU A N 1
ATOM 1022 C CA . LEU A 1 143 ? 6.933 -12.126 -1.707 1.00 95.06 143 LEU A CA 1
ATOM 1023 C C . LEU A 1 143 ? 6.029 -12.403 -2.918 1.00 95.06 143 LEU A C 1
ATOM 1025 O O . LEU A 1 143 ? 5.742 -11.481 -3.677 1.00 95.06 143 LEU A O 1
ATOM 1029 N N . GLY A 1 144 ? 5.536 -13.636 -3.081 1.00 92.19 144 GLY A N 1
ATOM 1030 C CA . GLY A 1 144 ? 4.641 -13.996 -4.185 1.00 92.19 144 GLY A CA 1
ATOM 1031 C C . GLY A 1 144 ? 3.254 -13.368 -4.044 1.00 92.19 144 GLY A C 1
ATOM 1032 O O . GLY A 1 144 ? 2.668 -12.916 -5.026 1.00 92.19 144 GLY A O 1
ATOM 1033 N N . THR A 1 145 ? 2.745 -13.279 -2.813 1.00 95.12 145 THR A N 1
ATOM 1034 C CA . THR A 1 145 ? 1.454 -12.629 -2.517 1.00 95.12 145 THR A CA 1
ATOM 1035 C C . THR A 1 145 ? 1.594 -11.186 -2.033 1.00 95.12 145 THR A C 1
ATOM 1037 O O . THR A 1 145 ? 0.585 -10.496 -1.898 1.00 95.12 145 THR A O 1
ATOM 1040 N N . ARG A 1 146 ? 2.827 -10.717 -1.794 1.00 96.94 146 ARG A N 1
ATOM 1041 C CA . ARG A 1 146 ? 3.168 -9.409 -1.202 1.00 96.94 146 ARG A CA 1
ATOM 1042 C C . ARG A 1 146 ? 2.539 -9.198 0.177 1.00 96.94 146 ARG A C 1
ATOM 1044 O O . ARG A 1 146 ? 2.249 -8.066 0.557 1.00 96.94 146 ARG A O 1
ATOM 1051 N N . ARG A 1 147 ? 2.288 -10.281 0.918 1.00 97.19 147 ARG A N 1
ATOM 1052 C CA . ARG A 1 147 ? 1.543 -10.232 2.180 1.00 97.19 147 ARG A CA 1
ATOM 1053 C C . ARG A 1 147 ? 2.470 -10.338 3.385 1.00 97.19 147 ARG A C 1
ATOM 1055 O O . ARG A 1 147 ? 3.177 -11.335 3.523 1.00 97.19 147 ARG A O 1
ATOM 1062 N N . LEU A 1 148 ? 2.425 -9.330 4.253 1.00 97.56 148 LEU A N 1
ATOM 1063 C CA . LEU A 1 148 ? 2.940 -9.377 5.619 1.00 97.56 148 LEU A CA 1
ATOM 1064 C C . LEU A 1 148 ? 1.866 -10.005 6.502 1.00 97.56 148 LEU A C 1
ATOM 1066 O O . LEU A 1 148 ? 0.775 -9.453 6.629 1.00 97.56 148 LEU A O 1
ATOM 1070 N N . SER A 1 149 ? 2.143 -11.160 7.095 1.00 97.12 149 SER A N 1
ATOM 1071 C CA . SER A 1 149 ? 1.188 -11.813 7.988 1.00 97.12 149 SER A CA 1
ATOM 1072 C C . SER A 1 149 ? 1.853 -12.593 9.107 1.00 97.12 149 SER A C 1
ATOM 1074 O O . SER A 1 149 ? 2.956 -13.111 8.933 1.00 97.12 149 SER A O 1
ATOM 1076 N N . GLY A 1 150 ? 1.159 -12.709 10.233 1.00 95.69 150 GLY A N 1
ATOM 1077 C CA . GLY A 1 150 ? 1.632 -13.455 11.391 1.00 95.69 150 GLY A CA 1
ATOM 1078 C C . GLY A 1 150 ? 1.080 -12.901 12.696 1.00 95.69 150 GLY A C 1
ATOM 1079 O O . GLY A 1 150 ? 0.151 -12.096 12.687 1.00 95.69 150 GLY A O 1
ATOM 1080 N N . LEU A 1 151 ? 1.667 -13.342 13.801 1.00 93.38 151 LEU A N 1
ATOM 1081 C CA . LEU A 1 151 ? 1.327 -12.908 15.150 1.00 93.38 151 LEU A CA 1
ATOM 1082 C C . LEU A 1 151 ? 2.590 -12.292 15.767 1.00 93.38 151 LEU A C 1
ATOM 1084 O O . LEU A 1 151 ? 3.506 -13.054 16.078 1.00 93.38 151 LEU A O 1
ATOM 1088 N N . PRO A 1 152 ? 2.693 -10.957 15.898 1.00 94.81 152 PRO A N 1
ATOM 1089 C CA . PRO A 1 152 ? 3.843 -10.325 16.532 1.00 94.81 152 PRO A CA 1
ATOM 1090 C C . PRO A 1 152 ? 3.999 -10.815 17.977 1.00 94.81 152 PRO A C 1
ATOM 1092 O O . PRO A 1 152 ? 3.074 -10.660 18.771 1.00 94.81 152 PRO A O 1
ATOM 1095 N N . SER A 1 153 ? 5.139 -11.417 18.316 1.00 90.88 153 SER A N 1
ATOM 1096 C CA . SER A 1 153 ? 5.367 -12.021 19.641 1.00 90.88 153 SER A CA 1
ATOM 1097 C C . SER A 1 153 ? 6.183 -11.151 20.595 1.00 90.88 153 SER A C 1
ATOM 1099 O O . SER A 1 153 ? 6.264 -11.468 21.775 1.00 90.88 153 SER A O 1
ATOM 1101 N N . GLU A 1 154 ? 6.827 -10.100 20.086 1.00 88.94 154 GLU A N 1
ATOM 1102 C CA . GLU A 1 154 ? 7.655 -9.177 20.865 1.00 88.94 154 GLU A CA 1
ATOM 1103 C C . GLU A 1 154 ? 7.535 -7.752 20.315 1.00 88.94 154 GLU A C 1
ATOM 1105 O O . GLU A 1 154 ? 7.310 -7.538 19.114 1.00 88.94 154 GLU A O 1
ATOM 1110 N N . ALA A 1 155 ? 7.725 -6.777 21.200 1.00 89.44 155 ALA A N 1
ATOM 1111 C CA . ALA A 1 155 ? 7.736 -5.369 20.880 1.00 89.44 155 ALA A CA 1
ATOM 1112 C C . ALA A 1 155 ? 8.868 -5.068 19.906 1.00 89.44 155 ALA A C 1
ATOM 1114 O O . ALA A 1 155 ? 9.968 -5.621 19.968 1.00 89.44 155 ALA A O 1
ATOM 1115 N N . PHE A 1 156 ? 8.586 -4.146 19.000 1.00 92.69 156 PHE A N 1
ATOM 1116 C CA . PHE A 1 156 ? 9.489 -3.810 17.920 1.00 92.69 156 PHE A CA 1
ATOM 1117 C C . PHE A 1 156 ? 9.523 -2.302 17.774 1.00 92.69 156 PHE A C 1
ATOM 1119 O O . PHE A 1 156 ? 8.512 -1.674 17.436 1.00 92.69 156 PHE A O 1
ATOM 1126 N N . GLU A 1 157 ? 10.689 -1.725 18.055 1.00 93.38 157 GLU A N 1
ATOM 1127 C CA . GLU A 1 157 ? 10.916 -0.300 17.858 1.00 93.38 157 GLU A CA 1
ATOM 1128 C C . GLU A 1 157 ? 10.660 0.083 16.404 1.00 93.38 157 GLU A C 1
ATOM 1130 O O . GLU A 1 157 ? 10.870 -0.710 15.484 1.00 93.38 157 GLU A O 1
ATOM 1135 N N . ALA A 1 158 ? 10.176 1.308 16.199 1.00 95.00 158 ALA A N 1
ATOM 1136 C CA . ALA A 1 158 ? 9.821 1.772 14.869 1.00 95.00 158 ALA A CA 1
ATOM 1137 C C . ALA A 1 158 ? 11.042 1.697 13.940 1.00 95.00 158 ALA A C 1
ATOM 1139 O O . ALA A 1 158 ? 12.003 2.449 14.109 1.00 95.00 158 ALA A O 1
ATOM 1140 N N . MET A 1 159 ? 10.985 0.815 12.943 1.00 97.00 159 MET A N 1
ATOM 1141 C CA . MET A 1 159 ? 12.043 0.662 11.948 1.00 97.00 159 MET A CA 1
ATOM 1142 C C . MET A 1 159 ? 11.501 0.962 10.558 1.00 97.00 159 MET A C 1
ATOM 1144 O O . MET A 1 159 ? 10.411 0.516 10.201 1.00 97.00 159 MET A O 1
ATOM 1148 N N . THR A 1 160 ? 12.267 1.722 9.779 1.00 98.06 160 THR A N 1
ATOM 1149 C CA . THR A 1 160 ? 11.927 2.079 8.399 1.00 98.06 160 THR A CA 1
ATOM 1150 C C . THR A 1 160 ? 12.340 0.972 7.437 1.00 98.06 160 THR A C 1
ATOM 1152 O O . THR A 1 160 ? 13.471 0.489 7.480 1.00 98.06 160 THR A O 1
ATOM 1155 N N . PHE A 1 161 ? 11.429 0.618 6.538 1.00 98.12 161 PHE A N 1
ATOM 1156 C CA . PHE A 1 161 ? 11.613 -0.360 5.479 1.00 98.12 161 PHE A CA 1
ATOM 1157 C C . PHE A 1 161 ? 11.443 0.284 4.108 1.00 98.12 161 PHE A C 1
ATOM 1159 O O . PHE A 1 161 ? 10.585 1.143 3.903 1.00 98.12 161 PHE A O 1
ATOM 1166 N N . ARG A 1 162 ? 12.229 -0.206 3.152 1.00 98.25 162 ARG A N 1
ATOM 1167 C CA . ARG A 1 162 ? 12.111 0.062 1.722 1.00 98.25 162 ARG A CA 1
ATOM 1168 C C . ARG A 1 162 ? 11.488 -1.152 1.054 1.00 98.25 162 ARG A C 1
ATOM 1170 O O . ARG A 1 162 ? 12.093 -2.226 1.022 1.00 98.25 162 ARG A O 1
ATOM 1177 N N . TRP A 1 163 ? 10.285 -0.977 0.523 1.00 98.19 163 TRP A N 1
ATOM 1178 C CA . TRP A 1 163 ? 9.629 -1.952 -0.339 1.00 98.19 163 TRP A CA 1
ATOM 1179 C C . TRP A 1 163 ? 10.020 -1.676 -1.782 1.00 98.19 163 TRP A C 1
ATOM 1181 O O . TRP A 1 163 ? 9.647 -0.640 -2.325 1.00 98.19 163 TRP A O 1
ATOM 1191 N N . ILE A 1 164 ? 10.807 -2.566 -2.380 1.00 98.00 164 ILE A N 1
ATOM 1192 C CA . ILE A 1 164 ? 11.473 -2.344 -3.664 1.00 98.00 164 ILE A CA 1
ATOM 1193 C C . ILE A 1 164 ? 10.853 -3.266 -4.710 1.00 98.00 164 ILE A C 1
ATOM 1195 O O . ILE A 1 164 ? 10.729 -4.470 -4.480 1.00 98.00 164 ILE A O 1
ATOM 1199 N N . ALA A 1 165 ? 10.494 -2.699 -5.858 1.00 97.44 165 ALA A N 1
ATOM 1200 C CA . ALA A 1 165 ? 10.088 -3.431 -7.049 1.00 97.44 165 ALA A CA 1
ATOM 1201 C C . ALA A 1 165 ? 11.152 -3.263 -8.134 1.00 97.44 165 ALA A C 1
ATOM 1203 O O . ALA A 1 165 ? 11.566 -2.134 -8.402 1.00 97.44 165 ALA A O 1
ATOM 1204 N N . THR A 1 166 ? 11.550 -4.370 -8.758 1.00 95.69 166 THR A N 1
ATOM 1205 C CA . THR A 1 166 ? 12.575 -4.415 -9.806 1.00 95.69 166 THR A CA 1
ATOM 1206 C C . THR A 1 166 ? 12.027 -5.135 -11.032 1.00 95.69 166 THR A C 1
ATOM 1208 O O . THR A 1 166 ? 11.535 -6.254 -10.887 1.00 95.69 166 THR A O 1
ATOM 1211 N N . ASP A 1 167 ? 12.087 -4.530 -12.217 1.00 93.31 167 ASP A N 1
ATOM 1212 C CA . ASP A 1 167 ? 11.686 -5.203 -13.463 1.00 93.31 167 ASP A CA 1
ATOM 1213 C C . ASP A 1 167 ? 12.786 -6.132 -14.005 1.00 93.31 167 ASP A C 1
ATOM 1215 O O . ASP A 1 167 ? 13.842 -6.313 -13.393 1.00 93.31 167 ASP A O 1
ATOM 1219 N N . GLY A 1 168 ? 12.533 -6.743 -15.164 1.00 88.12 168 GLY A N 1
ATOM 1220 C CA . GLY A 1 168 ? 13.474 -7.650 -15.818 1.00 88.12 168 GLY A CA 1
ATOM 1221 C C . GLY A 1 168 ? 14.749 -6.970 -16.324 1.00 88.12 168 GLY A C 1
ATOM 1222 O O . GLY A 1 168 ? 15.750 -7.652 -16.516 1.00 88.12 168 GLY A O 1
ATOM 1223 N N . GLU A 1 169 ? 14.737 -5.644 -16.479 1.00 87.81 169 GLU A N 1
ATOM 1224 C CA . GLU A 1 169 ? 15.867 -4.833 -16.947 1.00 87.81 169 GLU A CA 1
ATOM 1225 C C . GLU A 1 169 ? 16.624 -4.148 -15.794 1.00 87.81 169 GLU A C 1
ATOM 1227 O O . GLU A 1 169 ? 17.510 -3.319 -16.023 1.00 87.81 169 GLU A O 1
ATOM 1232 N N . GLY A 1 170 ? 16.286 -4.476 -14.541 1.00 88.19 170 GLY A N 1
ATOM 1233 C CA . GLY A 1 170 ? 16.942 -3.936 -13.349 1.00 88.19 170 GLY A CA 1
ATOM 1234 C C . GLY A 1 170 ? 16.505 -2.518 -12.971 1.00 88.19 170 GLY A C 1
ATOM 1235 O O . GLY A 1 170 ? 17.143 -1.886 -12.127 1.00 88.19 170 GLY A O 1
ATOM 1236 N N . VAL A 1 171 ? 15.431 -2.000 -13.566 1.00 89.88 171 VAL A N 1
ATOM 1237 C CA . VAL A 1 171 ? 14.819 -0.727 -13.164 1.00 89.88 171 VAL A CA 1
ATOM 1238 C C . VAL A 1 171 ? 14.183 -0.916 -11.808 1.00 89.88 171 VAL A C 1
ATOM 1240 O O . VAL A 1 171 ? 13.488 -1.902 -11.600 1.00 89.88 171 VAL A O 1
ATOM 1243 N N . THR A 1 172 ? 14.386 0.026 -10.891 1.00 94.50 172 THR A N 1
ATOM 1244 C CA . THR A 1 172 ? 13.837 -0.077 -9.538 1.00 94.50 172 THR A CA 1
ATOM 1245 C C . THR A 1 172 ? 12.929 1.090 -9.197 1.00 94.50 172 THR A C 1
ATOM 1247 O O . THR A 1 172 ? 13.281 2.241 -9.457 1.00 94.50 172 THR A O 1
ATOM 1250 N N . ALA A 1 173 ? 11.835 0.801 -8.504 1.00 96.69 173 ALA A N 1
ATOM 1251 C CA . ALA A 1 173 ? 11.070 1.771 -7.728 1.00 96.69 173 ALA A CA 1
ATOM 1252 C C . ALA A 1 173 ? 11.030 1.319 -6.268 1.00 96.69 173 ALA A C 1
ATOM 1254 O O . ALA A 1 173 ? 11.135 0.124 -5.985 1.00 96.69 173 ALA A O 1
ATOM 1255 N N . PHE A 1 174 ? 10.849 2.248 -5.329 1.00 97.38 174 PHE A N 1
ATOM 1256 C CA . PHE A 1 174 ? 10.673 1.891 -3.924 1.00 97.38 174 PHE A CA 1
ATOM 1257 C C . PHE A 1 174 ? 9.615 2.749 -3.233 1.00 97.38 174 PHE A C 1
ATOM 1259 O O . PHE A 1 174 ? 9.420 3.906 -3.597 1.00 97.38 174 PHE A O 1
ATOM 1266 N N . LEU A 1 175 ? 8.971 2.171 -2.222 1.00 98.06 175 LEU A N 1
ATOM 1267 C CA . LEU A 1 175 ? 8.201 2.896 -1.216 1.00 98.06 175 LEU A CA 1
ATOM 1268 C C . LEU A 1 175 ? 8.874 2.771 0.144 1.00 98.06 175 LEU A C 1
ATOM 1270 O O . LEU A 1 175 ? 9.517 1.760 0.431 1.00 98.06 175 LEU A O 1
ATOM 1274 N N . GLU A 1 176 ? 8.673 3.773 0.991 1.00 98.25 176 GLU A N 1
ATOM 1275 C CA . GLU A 1 176 ? 9.147 3.772 2.371 1.00 98.25 176 GLU A CA 1
ATOM 1276 C C . GLU A 1 176 ? 7.973 3.764 3.343 1.00 98.25 176 GLU A C 1
ATOM 1278 O O . GLU A 1 176 ? 6.994 4.482 3.155 1.00 98.25 176 GLU A O 1
ATOM 1283 N N . PHE A 1 177 ? 8.078 2.940 4.381 1.00 98.12 177 PHE A N 1
ATOM 1284 C CA . PHE A 1 177 ? 7.147 2.911 5.506 1.00 98.12 177 PHE A CA 1
ATOM 1285 C C . PHE A 1 177 ? 7.860 2.379 6.740 1.00 98.12 177 PHE A C 1
ATOM 1287 O O . PHE A 1 177 ? 8.845 1.649 6.629 1.00 98.12 177 PHE A O 1
ATOM 1294 N N . SER A 1 178 ? 7.364 2.712 7.925 1.00 97.88 178 SER A N 1
ATOM 1295 C CA . SER A 1 178 ? 7.846 2.113 9.166 1.00 97.88 178 SER A CA 1
ATOM 1296 C C . SER A 1 178 ? 6.913 1.028 9.686 1.00 97.88 178 SER A C 1
ATOM 1298 O O . SER A 1 178 ? 5.705 1.059 9.445 1.00 97.88 178 SER A O 1
ATOM 1300 N N . ILE A 1 179 ? 7.483 0.069 10.414 1.00 98.06 179 ILE A N 1
ATOM 1301 C CA . ILE A 1 179 ? 6.731 -0.884 11.233 1.00 98.06 179 ILE A CA 1
ATOM 1302 C C . ILE A 1 179 ? 7.143 -0.671 12.684 1.00 98.06 179 ILE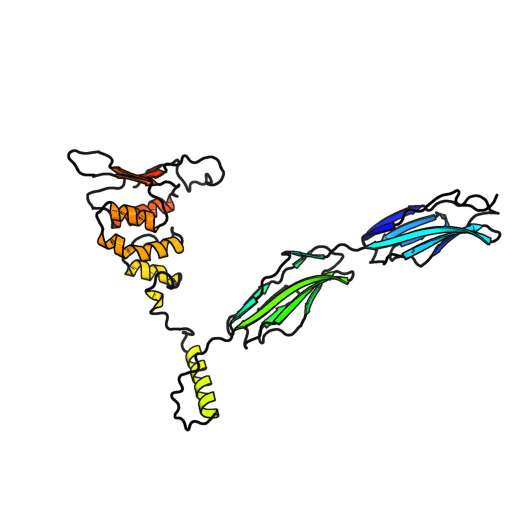 A C 1
ATOM 1304 O O . ILE A 1 179 ? 8.333 -0.680 13.000 1.00 98.06 179 ILE A O 1
ATOM 1308 N N . ARG A 1 180 ? 6.151 -0.500 13.557 1.00 95.88 180 ARG A N 1
ATOM 1309 C CA . ARG A 1 180 ? 6.294 -0.496 15.013 1.00 95.88 180 ARG A CA 1
ATOM 1310 C C . ARG A 1 180 ? 5.333 -1.517 15.604 1.00 95.88 180 ARG A C 1
ATOM 1312 O O . ARG A 1 180 ? 4.159 -1.527 15.233 1.00 95.88 180 ARG A O 1
ATOM 1319 N N . VAL A 1 181 ? 5.808 -2.323 16.546 1.00 95.81 181 VAL A N 1
ATOM 1320 C CA . VAL A 1 181 ? 4.957 -3.196 17.364 1.00 95.81 181 VAL A CA 1
ATOM 1321 C C . VAL A 1 181 ? 4.988 -2.666 18.788 1.00 95.81 181 VAL A C 1
ATOM 1323 O O . VAL A 1 181 ? 6.035 -2.652 19.432 1.00 95.81 181 VAL A O 1
ATOM 1326 N N . ASN A 1 182 ? 3.843 -2.182 19.256 1.00 90.56 182 ASN A N 1
ATOM 1327 C CA . ASN A 1 182 ? 3.672 -1.756 20.633 1.00 90.56 182 ASN A CA 1
ATOM 1328 C C . ASN A 1 182 ? 3.584 -2.988 21.535 1.00 90.56 182 ASN A C 1
ATOM 1330 O O . ASN A 1 182 ? 2.892 -3.941 21.165 1.00 90.56 182 ASN A O 1
ATOM 1334 N N . PRO A 1 183 ? 4.205 -2.952 22.724 1.00 83.25 183 PRO A N 1
ATOM 1335 C CA . PRO A 1 183 ? 3.982 -3.996 23.704 1.00 83.25 183 PRO A CA 1
ATOM 1336 C C . PRO A 1 183 ? 2.505 -4.043 24.093 1.00 83.25 183 PRO A C 1
ATOM 1338 O O . PRO A 1 183 ? 1.857 -2.987 24.180 1.00 83.25 183 PRO A O 1
ATOM 1341 N N . VAL A 1 184 ? 1.978 -5.235 24.383 1.00 73.88 184 VAL A N 1
ATOM 1342 C CA . VAL A 1 184 ? 0.727 -5.311 25.142 1.00 73.88 184 VAL A CA 1
ATOM 1343 C C . VAL A 1 184 ? 1.012 -4.616 26.468 1.00 73.88 184 VAL A C 1
ATOM 1345 O O . VAL A 1 184 ? 1.950 -4.975 27.185 1.00 73.88 184 VAL A O 1
ATOM 1348 N N . TYR A 1 185 ? 0.237 -3.580 26.799 1.00 51.91 185 TYR A N 1
ATOM 1349 C CA . TYR A 1 185 ? 0.339 -2.954 28.110 1.00 51.91 185 TYR A CA 1
ATOM 1350 C C . TYR A 1 185 ? -0.093 -3.979 29.158 1.00 51.91 185 TYR A C 1
ATOM 1352 O O . TYR A 1 185 ? -1.263 -4.098 29.509 1.00 51.91 185 TYR A O 1
ATOM 1360 N N . SER A 1 186 ? 0.873 -4.730 29.670 1.00 49.38 186 SER A N 1
ATOM 1361 C CA . SER A 1 186 ? 0.731 -5.418 30.933 1.00 49.38 186 SER A CA 1
ATOM 1362 C C . SER A 1 186 ? 1.038 -4.389 32.009 1.00 49.38 186 SER A C 1
ATOM 1364 O O . SER A 1 186 ? 2.210 -4.031 32.168 1.00 49.38 186 SER A O 1
ATOM 1366 N N . PRO A 1 187 ? 0.033 -3.863 32.740 1.00 44.50 187 PRO A N 1
ATOM 1367 C CA . PRO A 1 187 ? 0.332 -3.061 33.913 1.00 44.50 187 PRO A CA 1
ATOM 1368 C C . PRO A 1 187 ? 1.277 -3.890 34.769 1.00 44.50 187 PRO A C 1
ATOM 1370 O O . PRO A 1 187 ? 0.969 -5.049 35.065 1.00 44.50 187 PRO A O 1
ATOM 1373 N N . LYS A 1 188 ? 2.439 -3.316 35.109 1.00 43.59 188 LYS A N 1
ATOM 1374 C CA . LYS A 1 188 ? 3.381 -3.938 36.036 1.00 43.59 188 LYS A CA 1
ATOM 1375 C C . LYS A 1 188 ? 2.545 -4.353 37.245 1.00 43.59 188 LYS A C 1
ATOM 1377 O O . LYS A 1 188 ? 1.957 -3.456 37.864 1.00 43.59 188 LYS A O 1
ATOM 1382 N N . PRO A 1 189 ? 2.374 -5.659 37.515 1.00 51.94 189 PRO A N 1
ATOM 1383 C CA . PRO A 1 189 ? 1.455 -6.076 38.549 1.00 51.94 189 PRO A CA 1
ATOM 1384 C C . PRO A 1 189 ? 1.898 -5.393 39.833 1.00 51.94 189 PRO A C 1
ATOM 1386 O O . PRO A 1 189 ? 3.093 -5.337 40.139 1.00 51.94 189 PRO A O 1
ATOM 1389 N N . VAL A 1 190 ? 0.944 -4.809 40.560 1.00 54.09 190 VAL A N 1
ATOM 1390 C CA . VAL A 1 190 ? 1.213 -4.381 41.929 1.00 54.09 190 VAL A CA 1
ATOM 1391 C C . VAL A 1 190 ? 1.669 -5.641 42.645 1.00 54.09 190 VAL A C 1
ATOM 1393 O O . VAL A 1 190 ? 0.888 -6.569 42.849 1.00 54.09 190 VAL A O 1
ATOM 1396 N N . THR A 1 191 ? 2.969 -5.720 42.907 1.00 63.75 191 THR A N 1
ATOM 1397 C CA . THR A 1 191 ? 3.582 -6.927 43.432 1.00 63.75 191 THR A CA 1
ATOM 1398 C C . THR A 1 191 ? 3.003 -7.182 44.817 1.00 63.75 191 THR A C 1
ATOM 1400 O O . THR A 1 191 ? 3.256 -6.430 45.754 1.00 63.75 191 THR A O 1
ATOM 1403 N N . VAL A 1 192 ? 2.208 -8.246 44.940 1.00 74.00 192 VAL A N 1
ATOM 1404 C CA . VAL A 1 192 ? 1.696 -8.738 46.231 1.00 74.00 192 VAL A CA 1
ATOM 1405 C C . VAL A 1 192 ? 2.789 -9.512 46.983 1.00 74.00 192 VAL A C 1
ATOM 1407 O O . VAL A 1 192 ? 2.628 -9.856 48.152 1.00 74.00 192 VAL A O 1
ATOM 1410 N N . LEU A 1 193 ? 3.925 -9.781 46.327 1.00 79.81 193 LEU A N 1
ATOM 1411 C CA . LEU A 1 193 ? 5.056 -10.438 46.961 1.00 79.81 193 LEU A CA 1
ATOM 1412 C C . LEU A 1 193 ? 5.659 -9.554 48.063 1.00 79.81 193 LEU A C 1
ATOM 1414 O O . LEU A 1 193 ? 5.770 -8.332 47.909 1.00 79.81 193 LEU A O 1
ATOM 1418 N N . PRO A 1 194 ? 6.092 -10.165 49.177 1.00 84.69 194 PRO A N 1
ATOM 1419 C CA . PRO A 1 194 ? 6.835 -9.457 50.203 1.00 84.69 194 PRO A CA 1
ATOM 1420 C C . PRO A 1 194 ? 8.161 -8.934 49.639 1.00 84.69 194 PRO A C 1
ATOM 1422 O O . PRO A 1 194 ? 8.716 -9.471 48.683 1.00 84.69 194 PRO A O 1
ATOM 1425 N N . ARG A 1 195 ? 8.730 -7.915 50.291 1.00 80.94 195 ARG A N 1
ATOM 1426 C CA . ARG A 1 195 ? 10.004 -7.295 49.871 1.00 80.94 195 ARG A CA 1
ATOM 1427 C C . ARG A 1 195 ? 11.192 -8.266 49.808 1.00 80.94 195 ARG A C 1
ATOM 1429 O O . ARG A 1 195 ? 12.197 -7.930 49.198 1.00 80.94 195 ARG A O 1
ATOM 1436 N N . SER A 1 196 ? 11.096 -9.422 50.463 1.00 86.31 196 SER A N 1
ATOM 1437 C CA . SER A 1 196 ? 12.128 -10.462 50.485 1.00 86.31 196 SER A CA 1
ATOM 1438 C C . SER A 1 196 ? 12.069 -11.426 49.299 1.00 86.31 196 SER A C 1
ATOM 1440 O O . SER A 1 196 ? 12.882 -12.345 49.255 1.00 86.31 196 SER A O 1
ATOM 1442 N N . ALA A 1 197 ? 11.104 -11.276 48.387 1.00 86.19 197 ALA A N 1
ATOM 1443 C CA . ALA A 1 197 ? 10.948 -12.201 47.276 1.00 86.19 197 ALA A CA 1
ATOM 1444 C C . ALA A 1 197 ? 12.150 -12.160 46.326 1.00 86.19 197 ALA A C 1
ATOM 1446 O O . ALA A 1 197 ? 12.676 -11.100 45.970 1.00 86.19 197 ALA A O 1
ATOM 1447 N N . SER A 1 198 ? 12.580 -13.348 45.927 1.00 85.56 198 SER A N 1
ATOM 1448 C CA . SER A 1 198 ? 13.646 -13.552 44.961 1.00 85.56 198 SER A CA 1
ATOM 1449 C C . SER A 1 198 ? 13.190 -13.191 43.547 1.00 85.56 198 SER A C 1
ATOM 1451 O O . SER A 1 198 ? 12.001 -13.149 43.229 1.00 85.56 198 SER A O 1
ATOM 1453 N N . ARG A 1 199 ? 14.164 -12.976 42.659 1.00 77.50 199 ARG A N 1
ATOM 1454 C CA . ARG A 1 199 ? 13.897 -12.678 41.248 1.00 77.50 199 ARG A CA 1
ATOM 1455 C C . ARG A 1 199 ? 13.102 -13.793 40.555 1.00 77.50 199 ARG A C 1
ATOM 1457 O O . ARG A 1 199 ? 12.187 -13.491 39.808 1.00 77.50 199 ARG A O 1
ATOM 1464 N N . LEU A 1 200 ? 13.393 -15.060 40.866 1.00 83.06 200 LEU A N 1
ATOM 1465 C CA . LEU A 1 200 ? 12.673 -16.204 40.297 1.00 83.06 200 LEU A CA 1
ATOM 1466 C C . LEU A 1 200 ? 11.202 -16.240 40.735 1.00 83.06 200 LEU A C 1
ATOM 1468 O O . LEU A 1 200 ? 10.336 -16.589 39.942 1.00 83.06 200 LEU A O 1
ATOM 1472 N N . GLU A 1 201 ? 10.910 -15.882 41.986 1.00 82.75 201 GLU A N 1
ATOM 1473 C CA . GLU A 1 201 ? 9.533 -15.812 42.488 1.00 82.75 201 GLU A CA 1
ATOM 1474 C C . GLU A 1 201 ? 8.751 -14.677 41.820 1.00 82.75 201 GLU A C 1
ATOM 1476 O O . GLU A 1 201 ? 7.586 -14.866 41.479 1.00 82.75 201 GLU A O 1
ATOM 1481 N N . ALA A 1 202 ? 9.397 -13.530 41.584 1.00 77.19 202 ALA A N 1
ATOM 1482 C CA . ALA A 1 202 ? 8.805 -12.432 40.824 1.00 77.19 202 ALA A CA 1
ATOM 1483 C C . ALA A 1 202 ? 8.507 -12.845 39.372 1.00 77.19 202 ALA A C 1
ATOM 1485 O O . ALA A 1 202 ? 7.371 -12.701 38.924 1.00 77.19 202 ALA A O 1
ATOM 1486 N N . ASP A 1 203 ? 9.485 -13.447 38.687 1.00 77.56 203 ASP A N 1
ATOM 1487 C CA . ASP A 1 203 ? 9.339 -13.900 37.299 1.00 77.56 203 ASP A CA 1
ATOM 1488 C C . ASP A 1 203 ? 8.252 -14.991 37.171 1.00 77.56 203 ASP A C 1
ATOM 1490 O O . ASP A 1 203 ? 7.453 -14.979 36.233 1.00 77.56 203 ASP A O 1
ATOM 1494 N N . LEU A 1 204 ? 8.160 -15.919 38.136 1.00 79.50 204 LEU A N 1
ATOM 1495 C CA . LEU A 1 204 ? 7.101 -16.934 38.166 1.00 79.50 204 LEU A CA 1
ATOM 1496 C C . LEU A 1 204 ? 5.715 -16.313 38.356 1.00 79.50 204 LEU A C 1
ATOM 1498 O O . LEU A 1 204 ? 4.784 -16.716 37.660 1.00 79.50 204 LEU A O 1
ATOM 1502 N N . VAL A 1 205 ? 5.556 -15.355 39.273 1.00 78.19 205 VAL A N 1
ATOM 1503 C CA . VAL A 1 205 ? 4.268 -14.671 39.479 1.00 78.19 205 VAL A CA 1
ATOM 1504 C C . VAL A 1 205 ? 3.835 -13.933 38.219 1.00 78.19 205 VAL A C 1
ATOM 1506 O O . VAL A 1 205 ? 2.666 -14.035 37.847 1.00 78.19 205 VAL A O 1
ATOM 1509 N N . ASP A 1 206 ? 4.761 -13.269 37.527 1.00 73.50 206 ASP A N 1
ATOM 1510 C CA . ASP A 1 206 ? 4.463 -12.613 36.257 1.00 73.50 206 ASP A CA 1
ATOM 1511 C C . ASP A 1 206 ? 3.973 -13.642 35.228 1.00 73.50 206 ASP A C 1
ATOM 1513 O O . ASP A 1 206 ? 2.865 -13.493 34.711 1.00 73.50 206 ASP A O 1
ATOM 1517 N N . ILE A 1 207 ? 4.690 -14.755 35.029 1.00 72.38 207 ILE A N 1
ATOM 1518 C CA . ILE A 1 207 ? 4.285 -15.832 34.103 1.00 72.38 207 ILE A CA 1
ATOM 1519 C C . ILE A 1 207 ? 2.919 -16.434 34.470 1.00 72.38 207 ILE A C 1
ATOM 1521 O O . ILE A 1 207 ? 2.086 -16.653 33.587 1.00 72.38 207 ILE A O 1
ATOM 1525 N N . TYR A 1 208 ? 2.662 -16.715 35.751 1.00 71.00 208 TYR A N 1
ATOM 1526 C CA . TYR A 1 208 ? 1.372 -17.253 36.197 1.00 71.00 208 TYR A CA 1
ATOM 1527 C C . TYR A 1 208 ? 0.242 -16.241 36.020 1.00 71.00 208 TYR A C 1
ATOM 1529 O O . TYR A 1 208 ? -0.847 -16.628 35.599 1.00 71.00 208 TYR A O 1
ATOM 1537 N N . SER A 1 209 ? 0.495 -14.957 36.283 1.00 66.94 209 SER A N 1
ATOM 1538 C CA . SER A 1 209 ? -0.492 -13.898 36.073 1.00 66.94 209 SER A CA 1
ATOM 1539 C C . SER A 1 209 ? -0.841 -13.739 34.592 1.00 66.94 209 SER A C 1
ATOM 1541 O O . SER A 1 209 ? -2.021 -13.629 34.271 1.00 66.94 209 SER A O 1
ATOM 1543 N N . GLN A 1 210 ? 0.145 -13.834 33.689 1.00 64.25 210 GLN A N 1
ATOM 1544 C CA . GLN A 1 210 ? -0.095 -13.834 32.244 1.00 64.25 210 GLN A CA 1
ATOM 1545 C C . GLN A 1 210 ? -0.857 -15.084 31.807 1.00 64.25 210 GLN A C 1
ATOM 1547 O O . GLN A 1 210 ? -1.876 -14.987 31.138 1.00 64.25 210 GLN A O 1
ATOM 1552 N N . ARG A 1 211 ? -0.455 -16.278 32.262 1.00 62.50 211 ARG A N 1
ATOM 1553 C CA . ARG A 1 211 ? -1.196 -17.511 31.949 1.00 62.50 211 ARG A CA 1
ATOM 1554 C C . ARG A 1 211 ? -2.634 -17.474 32.449 1.00 62.50 211 ARG A C 1
ATOM 1556 O O . ARG A 1 211 ? -3.512 -17.978 31.764 1.00 62.50 211 ARG A O 1
ATOM 1563 N N . GLN A 1 212 ? -2.884 -16.905 33.625 1.00 63.41 212 GLN A N 1
ATOM 1564 C CA . GLN A 1 212 ? -4.234 -16.785 34.164 1.00 63.41 212 GLN A CA 1
ATOM 1565 C C . GLN A 1 212 ? -5.063 -15.737 33.412 1.00 63.41 212 GLN A C 1
ATOM 1567 O O . GLN A 1 212 ? -6.244 -15.990 33.176 1.00 63.41 212 GLN A O 1
ATOM 1572 N N . LYS A 1 213 ? -4.456 -14.618 32.989 1.00 56.44 213 LYS A N 1
ATOM 1573 C CA . LYS A 1 213 ? -5.080 -13.649 32.070 1.00 56.44 213 LYS A CA 1
ATOM 1574 C C . LYS A 1 213 ? -5.425 -14.269 30.717 1.00 56.44 213 LYS A C 1
ATOM 1576 O O . LYS A 1 213 ? -6.488 -13.970 30.204 1.00 56.44 213 LYS A O 1
ATOM 1581 N N . ASN A 1 214 ? -4.582 -15.159 30.195 1.00 53.84 214 ASN A N 1
ATOM 1582 C CA . ASN A 1 214 ? -4.809 -15.810 28.901 1.00 53.84 214 ASN A CA 1
ATOM 1583 C C . ASN A 1 214 ? -5.767 -17.017 29.015 1.00 53.84 214 ASN A C 1
ATOM 1585 O O . ASN A 1 214 ? -6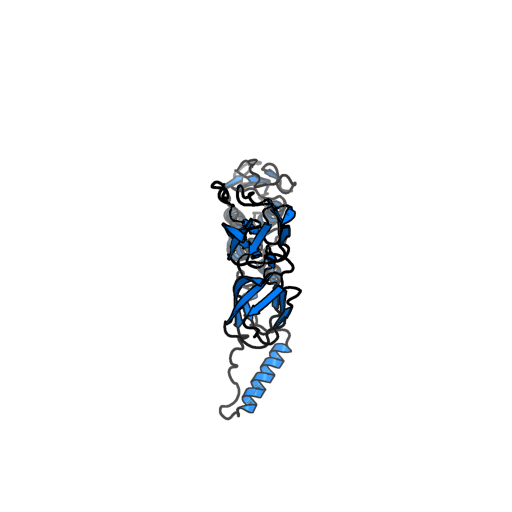.378 -17.426 28.032 1.00 53.84 214 ASN A O 1
ATOM 1589 N N . ALA A 1 215 ? -5.894 -17.624 30.205 1.00 49.62 215 ALA A N 1
ATOM 1590 C CA . ALA A 1 215 ? -6.767 -18.777 30.462 1.00 49.62 215 ALA A CA 1
ATOM 1591 C C . ALA A 1 215 ? -8.202 -18.388 30.858 1.00 49.62 215 ALA A C 1
ATOM 1593 O O . ALA A 1 215 ? -9.149 -19.115 30.553 1.00 49.62 215 ALA A O 1
ATOM 1594 N N . LEU A 1 216 ? -8.386 -17.256 31.539 1.00 51.88 216 LEU A N 1
ATOM 1595 C CA . LEU A 1 216 ? -9.681 -16.584 31.596 1.00 51.88 216 LEU A CA 1
ATOM 1596 C C . LEU A 1 216 ? -9.842 -15.910 30.232 1.00 51.88 216 LEU A C 1
ATOM 1598 O O . LEU A 1 216 ? -8.984 -15.130 29.873 1.00 51.88 216 LEU A O 1
ATOM 1602 N N . LEU A 1 217 ? -10.884 -16.206 29.456 1.00 46.50 217 LEU A N 1
ATOM 1603 C CA . LEU A 1 217 ? -11.157 -15.649 28.111 1.00 46.50 217 LEU A CA 1
ATOM 1604 C C . LEU A 1 217 ? -11.408 -14.115 28.101 1.00 46.50 217 LEU A C 1
ATOM 1606 O O . LEU A 1 217 ? -12.308 -13.627 27.421 1.00 46.50 217 LEU A O 1
ATOM 1610 N N . TYR A 1 218 ? -10.691 -13.349 28.918 1.00 46.62 218 TYR A N 1
ATOM 1611 C CA . TYR A 1 218 ? -10.912 -11.946 29.204 1.00 46.62 218 TYR A CA 1
ATOM 1612 C C . TYR A 1 218 ? -9.568 -11.222 29.333 1.00 46.62 218 TYR A C 1
ATOM 1614 O O . TYR A 1 218 ? -9.033 -11.022 30.420 1.00 46.62 218 TYR A O 1
ATOM 1622 N N . GLU A 1 219 ? -9.025 -10.842 28.183 1.00 48.28 219 GLU A N 1
ATOM 1623 C CA . GLU A 1 219 ? -7.672 -10.298 28.016 1.00 48.28 219 GLU A CA 1
ATOM 1624 C C . GLU A 1 219 ? -7.601 -8.763 28.194 1.00 48.28 219 GLU A C 1
ATOM 1626 O O . GLU A 1 219 ? -6.602 -8.132 27.869 1.00 48.28 219 GLU A O 1
ATOM 1631 N N . GLY A 1 220 ? -8.652 -8.123 28.720 1.00 57.25 220 GLY A N 1
ATOM 1632 C CA . GLY A 1 220 ? -8.755 -6.660 28.775 1.00 57.25 220 GLY A CA 1
ATOM 1633 C C . GLY A 1 220 ? -9.263 -6.103 30.101 1.00 57.25 220 GLY A C 1
ATOM 1634 O O . GLY A 1 220 ? -9.805 -6.829 30.939 1.00 57.25 220 GLY A O 1
ATOM 1635 N N . ASP A 1 221 ? -9.117 -4.782 30.267 1.00 59.22 221 ASP A N 1
ATOM 1636 C CA . ASP A 1 221 ? -9.820 -4.006 31.294 1.00 59.22 221 ASP A CA 1
ATOM 1637 C C . ASP A 1 221 ? -11.278 -4.458 31.351 1.00 59.22 221 ASP A C 1
ATOM 1639 O O . ASP A 1 221 ? -11.946 -4.492 30.321 1.00 59.22 221 ASP A O 1
ATOM 1643 N N . ILE A 1 222 ? -11.780 -4.805 32.540 1.00 66.62 222 ILE A N 1
ATOM 1644 C CA . ILE A 1 222 ? -13.185 -5.171 32.742 1.00 66.62 222 ILE A CA 1
ATOM 1645 C C . ILE A 1 222 ? -14.035 -3.968 32.287 1.00 66.62 222 ILE A C 1
ATOM 1647 O O . ILE A 1 222 ? -14.156 -2.983 33.024 1.00 66.62 222 ILE A O 1
ATOM 1651 N N . PRO A 1 223 ? -14.665 -4.000 31.098 1.00 69.38 223 PRO A N 1
ATOM 1652 C CA . PRO A 1 223 ? -15.210 -2.829 30.441 1.00 69.38 223 PRO A CA 1
ATOM 1653 C C . PRO A 1 223 ? -16.616 -2.546 30.953 1.00 69.38 223 PRO A C 1
ATOM 1655 O O . PRO A 1 223 ? -17.407 -1.892 30.285 1.00 69.38 223 PRO A O 1
ATOM 1658 N N . VAL A 1 224 ? -16.938 -3.002 32.164 1.00 79.69 224 VAL A N 1
ATOM 1659 C CA . VAL A 1 224 ? -18.224 -2.774 32.825 1.00 79.69 224 VAL A CA 1
ATOM 1660 C C . VAL A 1 224 ? -18.535 -1.278 32.878 1.00 79.69 224 VAL A C 1
ATOM 1662 O O . VAL A 1 224 ? -19.679 -0.878 32.687 1.00 79.69 224 VAL A O 1
ATOM 1665 N N . ARG A 1 225 ? -17.512 -0.427 33.045 1.00 81.00 225 ARG A N 1
ATOM 1666 C CA . ARG A 1 225 ? -17.679 1.033 32.986 1.00 81.00 225 ARG A CA 1
ATOM 1667 C C . ARG A 1 225 ? -17.998 1.543 31.574 1.00 81.00 225 ARG A C 1
ATOM 1669 O O . ARG A 1 225 ? -18.738 2.513 31.443 1.00 81.00 225 ARG A O 1
ATOM 1676 N N . HIS A 1 226 ? -17.456 0.907 30.538 1.00 84.38 226 HIS A N 1
ATOM 1677 C CA . HIS A 1 226 ? -17.700 1.276 29.143 1.00 84.38 226 HIS A CA 1
ATOM 1678 C C . HIS A 1 226 ? -19.102 0.870 28.678 1.00 84.38 226 HIS A C 1
ATOM 1680 O O . HIS A 1 226 ? -19.705 1.603 27.899 1.00 84.38 226 HIS A O 1
ATOM 1686 N N . LEU A 1 227 ? -19.664 -0.221 29.216 1.00 86.94 227 LEU A N 1
ATOM 1687 C CA . LEU A 1 227 ? -21.013 -0.694 28.869 1.00 86.94 227 LEU A CA 1
ATOM 1688 C C . LEU A 1 227 ? -22.115 0.341 29.150 1.00 86.94 227 LEU A C 1
ATOM 1690 O O . LEU A 1 227 ? -23.102 0.387 28.424 1.00 86.94 227 LEU A O 1
ATOM 1694 N N . TRP A 1 228 ? -21.943 1.194 30.167 1.00 89.44 228 TRP A N 1
ATOM 1695 C CA . TRP A 1 228 ? -22.916 2.239 30.518 1.00 89.44 228 TRP A CA 1
ATOM 1696 C C . TRP A 1 228 ? -22.620 3.608 29.882 1.00 89.44 228 TRP A C 1
ATOM 1698 O O . TRP A 1 228 ? -23.262 4.607 30.207 1.00 89.44 228 TRP A O 1
ATOM 1708 N N . ASN A 1 229 ? -21.630 3.687 28.989 1.00 90.06 229 ASN A N 1
ATOM 1709 C CA . ASN A 1 229 ? -21.221 4.929 28.345 1.00 90.06 229 ASN A CA 1
ATOM 1710 C C . ASN A 1 229 ? -21.462 4.856 26.831 1.00 90.06 229 ASN A C 1
ATOM 1712 O O . ASN A 1 229 ? -20.797 4.106 26.123 1.00 90.06 229 ASN A O 1
ATOM 1716 N N . ALA A 1 230 ? -22.357 5.706 26.323 1.00 89.50 230 ALA A N 1
ATOM 1717 C CA . ALA A 1 230 ? -22.735 5.743 24.910 1.00 89.50 230 ALA A CA 1
ATOM 1718 C C . ALA A 1 230 ? -21.571 6.015 23.936 1.00 89.50 230 ALA A C 1
ATOM 1720 O O . ALA A 1 230 ? -21.677 5.639 22.775 1.00 89.50 230 ALA A O 1
ATOM 1721 N N . ASP A 1 231 ? -20.470 6.637 24.366 1.00 90.25 231 ASP A N 1
ATOM 1722 C CA . ASP A 1 231 ? -19.294 6.878 23.514 1.00 90.25 231 ASP A CA 1
ATOM 1723 C C . ASP A 1 231 ? -18.345 5.687 23.437 1.00 90.25 231 ASP A C 1
ATOM 1725 O O . ASP A 1 231 ? -17.709 5.469 22.413 1.00 90.25 231 ASP A O 1
ATOM 1729 N N . THR A 1 232 ? -18.239 4.921 24.523 1.00 89.12 232 THR A N 1
ATOM 1730 C CA . THR A 1 232 ? -17.203 3.881 24.666 1.00 89.12 232 THR A CA 1
ATOM 1731 C C . THR A 1 232 ? -17.760 2.463 24.709 1.00 89.12 232 THR A C 1
ATOM 1733 O O . THR A 1 232 ? -16.991 1.510 24.655 1.00 89.12 232 THR A O 1
ATOM 1736 N N . CYS A 1 233 ? -19.085 2.305 24.783 1.00 88.38 233 CYS A N 1
ATOM 1737 C CA . CYS A 1 233 ? -19.739 1.003 24.726 1.00 88.38 233 CYS A CA 1
ATOM 1738 C C . CYS A 1 233 ? -19.435 0.326 23.376 1.00 88.38 233 CYS A C 1
ATOM 1740 O O . CYS A 1 233 ? -19.604 0.985 22.346 1.00 88.38 233 CYS A O 1
ATOM 1742 N N . PRO A 1 234 ? -19.002 -0.947 23.340 1.00 87.31 234 PRO A N 1
ATOM 1743 C CA . PRO A 1 234 ? -18.821 -1.691 22.093 1.00 87.31 234 PRO A CA 1
ATOM 1744 C C . PRO A 1 234 ? -20.098 -1.704 21.240 1.00 87.31 234 PRO A C 1
ATOM 1746 O O . PRO A 1 234 ? -21.203 -1.794 21.777 1.00 87.31 234 PRO A O 1
ATOM 1749 N N . SER A 1 235 ? -19.962 -1.627 19.914 1.00 84.88 235 SER A N 1
ATOM 1750 C CA . SER A 1 235 ? -21.100 -1.561 18.978 1.00 84.88 235 SER A CA 1
ATOM 1751 C C . SER A 1 235 ? -22.038 -2.772 19.095 1.00 84.88 235 SER A C 1
ATOM 1753 O O . SER A 1 235 ? -23.257 -2.622 19.043 1.00 84.88 235 SER A O 1
ATOM 1755 N N . GLU A 1 236 ? -21.477 -3.951 19.360 1.00 85.38 236 GLU A N 1
ATOM 1756 C CA . GLU A 1 236 ? -22.190 -5.215 19.597 1.00 85.38 236 GLU A CA 1
ATOM 1757 C C . GLU A 1 236 ? -23.126 -5.152 20.815 1.00 85.38 236 GLU A C 1
ATOM 1759 O O . GLU A 1 236 ? -24.191 -5.768 20.827 1.00 85.38 236 GLU A O 1
ATOM 1764 N N . MET A 1 237 ? -22.744 -4.379 21.836 1.00 86.75 237 MET A N 1
ATOM 1765 C CA . MET A 1 237 ? -23.491 -4.240 23.089 1.00 86.75 237 MET A CA 1
ATOM 1766 C C . MET A 1 237 ? -24.412 -3.015 23.103 1.00 86.75 237 MET A C 1
ATOM 1768 O O . MET A 1 237 ? -25.194 -2.831 24.040 1.00 86.75 237 MET A O 1
ATOM 1772 N N . LEU A 1 238 ? -24.364 -2.184 22.058 1.00 88.31 238 LEU A N 1
ATOM 1773 C CA . LEU A 1 238 ? -25.103 -0.926 21.984 1.00 88.31 238 LEU A CA 1
ATOM 1774 C C . LEU A 1 238 ? -26.621 -1.136 22.092 1.00 88.31 238 LEU A C 1
ATOM 1776 O O . LEU A 1 238 ? -27.292 -0.370 22.777 1.00 88.31 238 LEU A O 1
ATOM 1780 N N . ALA A 1 239 ? -27.147 -2.216 21.505 1.00 87.00 239 ALA A N 1
ATOM 1781 C CA . ALA A 1 239 ? -28.570 -2.562 21.579 1.00 87.00 239 ALA A CA 1
ATOM 1782 C C . ALA A 1 239 ? -29.048 -2.839 23.018 1.00 87.00 239 ALA A C 1
ATOM 1784 O O . ALA A 1 239 ? -30.161 -2.473 23.398 1.00 87.00 239 ALA A O 1
ATOM 1785 N N . TYR A 1 240 ? -28.196 -3.434 23.859 1.00 88.38 240 TYR A N 1
ATOM 1786 C CA . TYR A 1 240 ? -28.522 -3.665 25.269 1.00 88.38 240 TYR A CA 1
ATOM 1787 C C . TYR A 1 240 ? -28.545 -2.357 26.063 1.00 88.38 240 TYR A C 1
ATOM 1789 O O . TYR A 1 240 ? -29.405 -2.176 26.929 1.00 88.38 240 TYR A O 1
ATOM 1797 N N . LEU A 1 241 ? -27.636 -1.425 25.753 1.00 90.50 241 LEU A N 1
ATOM 1798 C CA . LEU A 1 241 ? -27.641 -0.090 26.351 1.00 90.50 241 LEU A CA 1
ATOM 1799 C C . LEU A 1 241 ? -28.889 0.701 25.931 1.00 90.50 241 LEU A C 1
ATOM 1801 O O . LEU A 1 241 ? -29.520 1.330 26.777 1.00 90.50 241 LEU A O 1
ATOM 1805 N N . GLU A 1 242 ? -29.287 0.626 24.660 1.00 88.81 242 GLU A N 1
ATOM 1806 C CA . GLU A 1 242 ? -30.530 1.228 24.152 1.00 88.81 242 GLU A CA 1
ATOM 1807 C C . GLU A 1 242 ? -31.752 0.705 24.905 1.00 88.81 242 GLU A C 1
ATOM 1809 O O . GLU A 1 242 ? -32.528 1.497 25.447 1.00 88.81 242 GLU A O 1
ATOM 1814 N N . CYS A 1 243 ? -31.870 -0.620 25.028 1.00 86.38 243 CYS A N 1
ATOM 1815 C CA . CYS A 1 243 ? -32.943 -1.253 25.788 1.00 86.38 243 CYS A CA 1
ATOM 1816 C C . CYS A 1 243 ? -32.941 -0.798 27.256 1.00 86.38 243 CYS A C 1
ATOM 1818 O O . CYS A 1 243 ? -33.988 -0.462 27.809 1.00 86.38 243 CYS A O 1
ATOM 1820 N N . SER A 1 244 ? -31.762 -0.729 27.880 1.00 90.06 244 SER A N 1
ATOM 1821 C CA . SER A 1 244 ? -31.609 -0.291 29.275 1.00 90.06 244 SER A CA 1
ATOM 1822 C C . SER A 1 244 ? -32.004 1.175 29.473 1.00 90.06 244 SER A C 1
ATOM 1824 O O . SER A 1 244 ? -32.559 1.538 30.509 1.00 90.06 244 SER A O 1
ATOM 1826 N N . MET A 1 245 ? -31.777 2.012 28.459 1.00 89.19 245 MET A N 1
ATOM 1827 C CA . MET A 1 245 ? -32.186 3.416 28.438 1.00 89.19 245 MET A CA 1
ATOM 1828 C C . MET A 1 245 ? -33.627 3.612 27.952 1.00 89.19 245 MET A C 1
ATOM 1830 O O . MET A 1 245 ? -34.046 4.755 27.785 1.00 89.19 245 MET A O 1
ATOM 1834 N N . SER A 1 246 ? -34.401 2.531 27.766 1.00 86.31 246 SER A N 1
ATOM 1835 C CA . SER A 1 246 ? -35.784 2.546 27.255 1.00 86.31 246 SER A CA 1
ATOM 1836 C C . SER A 1 246 ? -35.924 3.248 25.899 1.00 86.31 246 SER A C 1
ATOM 1838 O O . SER A 1 246 ? -36.929 3.904 25.617 1.00 86.31 246 SER A O 1
ATOM 1840 N N . VAL A 1 247 ? -34.884 3.155 25.073 1.00 83.88 247 VAL A N 1
ATOM 1841 C CA . VAL A 1 247 ? -34.916 3.587 23.680 1.00 83.88 247 VAL A CA 1
ATOM 1842 C C . VAL A 1 247 ? -35.546 2.453 22.882 1.00 83.88 247 VAL A C 1
ATOM 1844 O O . VAL A 1 247 ? -34.961 1.382 22.745 1.00 83.88 247 VAL A O 1
ATOM 1847 N N . HIS A 1 248 ? -36.766 2.673 22.401 1.00 66.31 248 HIS A N 1
ATOM 1848 C CA . HIS A 1 248 ? -37.528 1.686 21.643 1.00 66.31 248 HIS A CA 1
ATOM 1849 C C . HIS A 1 248 ? -37.579 2.103 20.175 1.00 66.31 248 HIS A C 1
ATOM 1851 O O . HIS A 1 248 ? -38.216 3.092 19.833 1.00 66.31 248 HIS A O 1
ATOM 1857 N N . GLY A 1 249 ? -36.894 1.358 19.317 1.00 61.28 249 GLY A N 1
ATOM 1858 C CA . GLY A 1 249 ? -36.860 1.564 17.874 1.00 61.28 249 GLY A CA 1
ATOM 1859 C C . GLY A 1 249 ? -36.029 0.459 17.237 1.00 61.28 249 GLY A C 1
ATOM 1860 O O . GLY A 1 249 ? -35.126 -0.075 17.884 1.00 61.28 249 GLY A O 1
ATOM 1861 N N . ASP A 1 250 ? -36.345 0.084 16.001 1.00 59.59 250 ASP A N 1
ATOM 1862 C CA . ASP A 1 250 ? -35.566 -0.926 15.291 1.00 59.59 250 ASP A CA 1
ATOM 1863 C C . ASP A 1 250 ? -34.189 -0.335 14.978 1.00 59.59 250 ASP A C 1
ATOM 1865 O O . ASP A 1 250 ? -34.003 0.462 14.062 1.00 59.59 250 ASP A O 1
ATOM 1869 N N . ALA A 1 251 ? -33.208 -0.705 15.795 1.00 53.56 251 ALA A N 1
ATOM 1870 C CA . ALA A 1 251 ? -31.845 -0.184 15.780 1.00 53.56 251 ALA A CA 1
ATOM 1871 C C . ALA A 1 251 ? -31.067 -0.454 14.472 1.00 53.56 251 ALA A C 1
ATOM 1873 O O . ALA A 1 251 ? -29.900 -0.080 14.357 1.00 53.56 251 ALA A O 1
ATOM 1874 N N . VAL A 1 252 ? -31.696 -1.133 13.511 1.00 56.59 252 VAL A N 1
ATOM 1875 C CA . VAL A 1 252 ? -31.117 -1.577 12.240 1.00 56.59 252 VAL A CA 1
ATOM 1876 C C . VAL A 1 252 ? -31.066 -0.443 11.212 1.00 56.59 252 VAL A C 1
ATOM 1878 O O . VAL A 1 252 ? -30.154 -0.420 10.391 1.00 56.59 252 VAL A O 1
ATOM 1881 N N . ASP A 1 253 ? -31.973 0.534 11.297 1.00 68.12 253 ASP A N 1
ATOM 1882 C CA . ASP A 1 253 ? -32.133 1.552 10.247 1.00 68.12 253 ASP A CA 1
ATOM 1883 C C . ASP A 1 253 ? -31.310 2.833 10.490 1.00 68.12 253 ASP A C 1
ATOM 1885 O O . ASP A 1 253 ? -31.179 3.678 9.606 1.00 68.12 253 ASP A O 1
ATOM 1889 N N . PHE A 1 254 ? -30.700 2.984 11.671 1.00 78.19 254 PHE A N 1
ATOM 1890 C CA . PHE A 1 254 ? -29.882 4.151 12.016 1.00 78.19 254 PHE A CA 1
ATOM 1891 C C . PHE A 1 254 ? -28.389 3.828 12.055 1.00 78.19 254 PHE A C 1
ATOM 1893 O O . PHE A 1 254 ? -27.967 2.775 12.536 1.00 78.19 254 PHE A O 1
ATOM 1900 N N . SER A 1 255 ? -27.562 4.793 11.637 1.00 85.56 255 SER A N 1
ATOM 1901 C CA . SER A 1 255 ? -26.108 4.683 11.792 1.00 85.56 255 SER A CA 1
ATOM 1902 C C . SER A 1 255 ? -25.709 4.615 13.271 1.00 85.56 255 SER A C 1
ATOM 1904 O O . SER A 1 255 ? -26.369 5.183 14.146 1.00 85.56 255 SER A O 1
ATOM 1906 N N . GLU A 1 256 ? -24.581 3.967 13.563 1.00 86.75 256 GLU A N 1
ATOM 1907 C CA . GLU A 1 256 ? -24.073 3.830 14.932 1.00 86.75 256 GLU A CA 1
ATOM 1908 C C . GLU A 1 256 ? -23.905 5.193 15.632 1.00 86.75 256 GLU A C 1
ATOM 1910 O O . GLU A 1 256 ? -24.240 5.352 16.805 1.00 86.75 256 GLU A O 1
ATOM 1915 N N . THR A 1 257 ? -23.466 6.218 14.899 1.00 88.81 257 THR A N 1
ATOM 1916 C CA . THR A 1 257 ? -23.332 7.584 15.421 1.00 88.81 257 THR A CA 1
ATOM 1917 C C . THR A 1 257 ? -24.680 8.191 15.816 1.00 88.81 257 THR A C 1
ATOM 1919 O O . THR A 1 257 ? -24.786 8.811 16.876 1.00 88.81 257 THR A O 1
ATOM 1922 N N . GLN A 1 258 ? -25.724 8.001 15.003 1.00 87.94 258 GLN A N 1
ATOM 1923 C CA . GLN A 1 258 ? -27.075 8.484 15.313 1.00 87.94 258 GLN A CA 1
ATOM 1924 C C . GLN A 1 258 ? -27.638 7.789 16.552 1.00 87.94 258 GLN A C 1
ATOM 1926 O O . GLN A 1 258 ? -28.155 8.453 17.450 1.00 87.94 258 GLN A O 1
ATOM 1931 N N . ARG A 1 259 ? -27.453 6.471 16.639 1.00 88.75 259 ARG A N 1
ATOM 1932 C CA . ARG A 1 259 ? -27.844 5.656 17.794 1.00 88.75 259 ARG A CA 1
ATOM 1933 C C . ARG A 1 259 ? -27.183 6.139 19.084 1.00 88.75 259 ARG A C 1
ATOM 1935 O O . ARG A 1 259 ? -27.870 6.473 20.050 1.00 88.75 259 ARG A O 1
ATOM 1942 N N . ARG A 1 260 ? -25.855 6.298 19.084 1.00 91.38 260 ARG A N 1
ATOM 1943 C CA . ARG A 1 260 ? -25.097 6.807 20.245 1.00 91.38 260 ARG A CA 1
ATOM 1944 C C . ARG A 1 260 ? -25.546 8.210 20.659 1.00 91.38 260 ARG A C 1
ATOM 1946 O O . ARG A 1 260 ? -25.723 8.473 21.850 1.00 91.38 260 ARG A O 1
ATOM 1953 N N . ASN A 1 261 ? -25.784 9.104 19.699 1.00 90.06 261 ASN A N 1
ATOM 1954 C CA . ASN A 1 261 ? -26.293 10.451 19.977 1.00 90.06 261 ASN A CA 1
ATOM 1955 C C . ASN A 1 261 ? -27.703 10.430 20.581 1.00 90.06 261 ASN A C 1
ATOM 1957 O O . ASN A 1 261 ? -27.983 11.202 21.506 1.00 90.06 261 ASN A O 1
ATOM 1961 N N . PHE A 1 262 ? -28.564 9.523 20.115 1.00 89.62 262 PHE A N 1
ATOM 1962 C CA . PHE A 1 262 ? -29.889 9.326 20.686 1.00 89.62 262 PHE A CA 1
ATOM 1963 C C . PHE A 1 262 ? -29.822 8.843 22.134 1.00 89.62 262 PHE A C 1
ATOM 1965 O O . PHE A 1 262 ? -30.447 9.449 23.005 1.00 89.62 262 PHE A O 1
ATOM 1972 N N . ILE A 1 263 ? -29.000 7.831 22.429 1.00 91.50 263 ILE A N 1
ATOM 1973 C CA . ILE A 1 263 ? -28.813 7.314 23.796 1.00 91.50 263 ILE A CA 1
ATOM 1974 C C . ILE A 1 263 ? -28.382 8.435 24.748 1.00 91.50 263 ILE A C 1
ATOM 1976 O O . ILE A 1 263 ? -28.956 8.570 25.828 1.00 91.50 263 ILE A O 1
ATOM 1980 N N . LYS A 1 264 ? -27.438 9.296 24.344 1.00 91.62 264 LYS A N 1
ATOM 1981 C CA . LYS A 1 264 ? -26.998 10.439 25.168 1.00 91.62 264 LYS A CA 1
ATOM 1982 C C . LYS A 1 264 ? -28.130 11.414 25.491 1.00 91.62 264 LYS A C 1
ATOM 1984 O O . LYS A 1 264 ? -28.190 11.942 26.599 1.00 91.62 264 LYS A O 1
ATOM 1989 N N . LYS A 1 265 ? -29.016 11.670 24.526 1.00 90.88 265 LYS A N 1
ATOM 1990 C CA . LYS A 1 265 ? -30.142 12.606 24.674 1.00 90.88 265 LYS A CA 1
ATOM 1991 C C . LYS A 1 265 ? -31.400 11.958 25.267 1.00 90.88 265 LYS A C 1
ATOM 1993 O O . LYS A 1 265 ? -32.292 12.687 25.702 1.00 90.88 265 LYS A O 1
ATOM 1998 N N . SER A 1 266 ? -31.463 10.625 25.337 1.00 91.50 266 SER A N 1
ATOM 1999 C CA . SER A 1 266 ? -32.635 9.852 25.778 1.00 91.50 266 SER A CA 1
ATOM 2000 C C . SER A 1 266 ? -33.184 10.315 27.128 1.00 91.50 266 SER A C 1
ATOM 2002 O O . SER A 1 266 ? -34.389 10.497 27.270 1.00 91.50 266 SER A O 1
ATOM 2004 N N . LEU A 1 267 ? -32.313 10.615 28.096 1.00 91.50 267 LEU A N 1
ATOM 2005 C CA . LEU A 1 267 ? -32.722 11.075 29.422 1.00 91.50 267 LEU A CA 1
ATOM 2006 C C . LEU A 1 267 ? -33.510 12.394 29.365 1.00 91.50 267 LEU A C 1
ATOM 2008 O O . LEU A 1 267 ? -34.548 12.528 30.011 1.00 91.50 267 LEU A O 1
ATOM 2012 N N . GLU A 1 268 ? -33.039 13.369 28.588 1.00 90.19 268 GLU A N 1
ATOM 2013 C CA . GLU A 1 268 ? -33.711 14.667 28.448 1.00 90.19 268 GLU A CA 1
ATOM 2014 C C . GLU A 1 268 ? -35.019 14.556 27.661 1.00 90.19 268 GLU A C 1
ATOM 2016 O O . GLU A 1 268 ? -35.992 15.245 27.982 1.00 90.19 268 GLU A O 1
ATOM 2021 N N . ILE A 1 269 ? -35.067 13.650 26.681 1.00 89.56 269 ILE A N 1
ATOM 2022 C CA . ILE A 1 269 ? -36.291 13.311 25.946 1.00 89.56 269 ILE A CA 1
ATOM 2023 C C . ILE A 1 269 ? -37.310 12.681 26.905 1.00 89.56 269 ILE A C 1
ATOM 2025 O O . ILE A 1 269 ? -38.465 13.107 26.956 1.00 89.56 269 ILE A O 1
ATOM 2029 N N . HIS A 1 270 ? -36.875 11.716 27.719 1.00 90.81 270 HIS A N 1
ATOM 2030 C CA . HIS A 1 270 ? -37.725 10.978 28.653 1.00 90.81 270 HIS A CA 1
ATOM 2031 C C . HIS A 1 270 ? -38.314 11.868 29.749 1.00 90.81 270 HIS A C 1
ATOM 2033 O O . HIS A 1 270 ? -39.488 11.718 30.087 1.00 90.81 270 HIS A O 1
ATOM 2039 N N . LYS A 1 271 ? -37.558 12.859 30.236 1.00 91.44 271 LYS A N 1
ATOM 2040 C CA . LYS A 1 271 ? -38.052 13.858 31.202 1.00 91.44 271 LYS A CA 1
ATOM 2041 C C . LYS A 1 271 ? -39.183 14.736 30.661 1.00 91.44 271 LYS A C 1
ATOM 2043 O O . LYS A 1 271 ? -39.936 15.298 31.451 1.00 91.44 271 LYS A O 1
ATOM 2048 N N . LYS A 1 272 ? -39.273 14.908 29.340 1.00 89.81 272 LYS A N 1
ATOM 2049 C CA . LYS A 1 272 ? -40.182 15.866 28.685 1.00 89.81 272 LYS A CA 1
ATOM 2050 C C . LYS A 1 272 ? -41.209 15.185 27.777 1.00 89.81 272 LYS A C 1
ATOM 2052 O O . LYS A 1 272 ? -41.802 15.877 26.946 1.00 89.81 272 LYS A O 1
ATOM 2057 N N . LYS A 1 273 ? -41.418 13.866 27.906 1.00 88.12 273 LYS A N 1
ATOM 2058 C CA . LYS A 1 273 ? -42.412 13.124 27.109 1.00 88.12 273 LYS A CA 1
ATOM 2059 C C . LYS A 1 273 ? -43.785 13.797 27.171 1.00 88.12 273 LYS A C 1
ATOM 2061 O O . LYS A 1 273 ? -44.163 14.384 28.183 1.00 88.12 273 LYS A O 1
ATOM 2066 N N . GLY A 1 274 ? -44.522 13.729 26.069 1.00 83.94 274 GLY A N 1
ATOM 2067 C CA . GLY A 1 274 ? -45.819 14.383 25.921 1.00 83.94 274 GLY A CA 1
ATOM 2068 C C . GLY A 1 274 ? -45.729 15.887 25.644 1.00 83.94 274 GLY A C 1
ATOM 2069 O O . GLY A 1 274 ? -46.738 16.590 25.707 1.00 83.94 274 GLY A O 1
ATOM 2070 N N . THR A 1 275 ? -44.542 16.410 25.329 1.00 85.44 275 THR A N 1
ATOM 2071 C CA . THR A 1 275 ? -44.370 17.809 24.918 1.00 85.44 275 THR A CA 1
ATOM 2072 C C . THR A 1 275 ? -43.867 17.901 23.487 1.00 85.44 275 THR A C 1
ATOM 2074 O O . THR A 1 275 ? -43.133 17.038 23.006 1.00 85.44 275 THR A O 1
ATOM 2077 N N . ILE A 1 276 ? -44.175 19.016 22.826 1.00 82.69 276 ILE A N 1
ATOM 2078 C CA . ILE A 1 276 ? -43.600 19.347 21.515 1.00 82.69 276 ILE A CA 1
ATOM 2079 C C . ILE A 1 276 ? -42.064 19.342 21.590 1.00 82.69 276 ILE A C 1
ATOM 2081 O O . ILE A 1 276 ? -41.399 18.885 20.668 1.00 82.69 276 ILE A O 1
ATOM 2085 N N . GLY A 1 277 ? -41.498 19.793 22.715 1.00 83.94 277 GLY A N 1
ATOM 2086 C CA . GLY A 1 277 ? -40.055 19.780 22.952 1.00 83.94 277 GLY A CA 1
ATOM 2087 C C . GLY A 1 277 ? -39.443 18.378 22.910 1.00 83.94 277 GLY A C 1
ATOM 2088 O O . GLY A 1 277 ? -38.342 18.234 22.390 1.00 83.94 277 GLY A O 1
ATOM 2089 N N . SER A 1 278 ? -40.150 17.346 23.387 1.00 86.44 278 SER A N 1
ATOM 2090 C CA . SER A 1 278 ? -39.664 15.959 23.282 1.00 86.44 278 SER A CA 1
ATOM 2091 C C . SER A 1 278 ? -39.638 15.447 21.845 1.00 86.44 278 SER A C 1
ATOM 2093 O O . SER A 1 278 ? -38.638 14.863 21.443 1.00 86.44 278 SER A O 1
ATOM 2095 N N . ILE A 1 279 ? -40.667 15.752 21.047 1.00 86.31 279 ILE A N 1
ATOM 2096 C CA . ILE A 1 279 ? -40.727 15.374 19.626 1.00 86.31 279 ILE A CA 1
ATOM 2097 C C . ILE A 1 279 ? -39.591 16.062 18.855 1.00 86.31 279 ILE A C 1
ATOM 2099 O O . ILE A 1 279 ? -38.869 15.416 18.100 1.00 86.31 279 ILE A O 1
ATOM 2103 N N . LYS A 1 280 ? -39.366 17.360 19.106 1.00 87.69 280 LYS A N 1
ATOM 2104 C CA . LYS A 1 280 ? -38.228 18.102 18.536 1.00 87.69 280 LYS A CA 1
ATOM 2105 C C . LYS A 1 280 ? -36.889 17.471 18.919 1.00 87.69 280 LYS A C 1
ATOM 2107 O O . LYS A 1 280 ? -36.048 17.241 18.056 1.00 87.69 280 LYS A O 1
ATOM 2112 N N . ALA A 1 281 ? -36.719 17.144 20.198 1.00 87.62 281 ALA A N 1
ATOM 2113 C CA . ALA A 1 281 ? -35.488 16.556 20.707 1.00 87.62 281 ALA A CA 1
ATOM 2114 C C . ALA A 1 281 ? -35.197 15.166 20.114 1.00 87.62 281 ALA A C 1
ATOM 2116 O O . ALA A 1 281 ? -34.030 14.856 19.898 1.00 87.62 281 ALA A O 1
ATOM 2117 N N . VAL A 1 282 ? -36.222 14.356 19.814 1.00 88.69 282 VAL A N 1
ATOM 2118 C CA . VAL A 1 282 ? -36.075 13.063 19.114 1.00 88.69 282 VAL A CA 1
ATOM 2119 C C . VAL A 1 282 ? -35.506 13.264 17.708 1.00 88.69 282 VAL A C 1
ATOM 2121 O O . VAL A 1 282 ? -34.504 12.642 17.357 1.00 88.69 282 VAL A O 1
ATOM 2124 N N . VAL A 1 283 ? -36.091 14.180 16.931 1.00 87.81 283 VAL A N 1
ATOM 2125 C CA . VAL A 1 283 ? -35.656 14.482 15.555 1.00 87.81 283 VAL A CA 1
ATOM 2126 C C . VAL A 1 283 ? -34.218 15.025 15.543 1.00 87.81 283 VAL A C 1
ATOM 2128 O O . VAL A 1 283 ? -33.361 14.523 14.814 1.00 87.81 283 VAL A O 1
ATOM 2131 N N . GLU A 1 284 ? -33.915 15.979 16.427 1.00 87.56 284 GLU A N 1
ATOM 2132 C CA . GLU A 1 284 ? -32.573 16.563 16.571 1.00 87.56 284 GLU A CA 1
ATOM 2133 C C . GLU A 1 284 ? -31.530 15.579 17.124 1.00 87.56 284 GLU A C 1
ATOM 2135 O O . GLU A 1 284 ? -30.323 15.760 16.936 1.00 87.56 284 GLU A O 1
ATOM 2140 N N . ALA A 1 285 ? -31.948 14.560 17.875 1.00 85.94 285 ALA A N 1
ATOM 2141 C CA . ALA A 1 285 ? -31.037 13.549 18.400 1.00 85.94 285 ALA A CA 1
ATOM 2142 C C . ALA A 1 285 ? -30.492 12.626 17.307 1.00 85.94 285 ALA A C 1
ATOM 2144 O O . ALA A 1 285 ? -29.343 12.196 17.395 1.00 85.94 285 ALA A O 1
ATOM 2145 N N . LEU A 1 286 ? -31.277 12.408 16.254 1.00 84.56 286 LEU A N 1
ATOM 2146 C CA . LEU A 1 286 ? -30.895 11.625 15.079 1.00 84.56 286 LEU A CA 1
ATOM 2147 C C . LEU A 1 286 ? -30.175 12.461 14.005 1.00 84.56 286 LEU A C 1
ATOM 2149 O O . LEU A 1 286 ? -29.817 11.938 12.950 1.00 84.56 286 LEU A O 1
ATOM 2153 N N . GLY A 1 287 ? -29.926 13.745 14.286 1.00 83.44 287 GLY A N 1
ATOM 2154 C CA . GLY A 1 287 ? -29.192 14.654 13.404 1.00 83.44 287 GLY A CA 1
ATOM 2155 C C . GLY A 1 287 ? -30.043 15.322 12.324 1.00 83.44 287 GLY A C 1
ATOM 2156 O O . GLY A 1 287 ? -29.491 16.015 11.474 1.00 83.44 287 GLY A O 1
ATOM 2157 N N . TYR A 1 288 ? -31.367 15.160 12.357 1.00 84.25 288 TYR A N 1
ATOM 2158 C CA . TYR A 1 288 ? -32.264 15.848 11.433 1.00 84.25 288 TYR A CA 1
ATOM 2159 C C . TYR A 1 288 ? -32.599 17.248 11.953 1.00 84.25 288 TYR A C 1
ATOM 2161 O O . TYR A 1 288 ? -32.865 17.446 13.141 1.00 84.25 288 TYR A O 1
ATOM 2169 N N . ARG A 1 289 ? -32.608 18.233 11.051 1.00 80.62 289 ARG A N 1
ATOM 2170 C CA . ARG A 1 289 ? -33.071 19.590 11.356 1.00 80.62 289 ARG A CA 1
ATOM 2171 C C . ARG A 1 289 ? -34.560 19.698 11.066 1.00 80.62 289 ARG A C 1
ATOM 2173 O O . ARG A 1 289 ? -35.014 19.487 9.940 1.00 80.62 289 ARG A O 1
ATOM 2180 N N . LEU A 1 290 ? -35.315 20.012 12.113 1.00 78.88 290 LEU A N 1
ATOM 2181 C CA . LEU A 1 290 ? -36.736 20.289 12.006 1.00 78.88 290 LEU A CA 1
ATOM 2182 C C . LEU A 1 290 ? -36.929 21.703 11.460 1.00 78.88 290 LEU A C 1
ATOM 2184 O O . LEU A 1 290 ? -36.508 22.663 12.101 1.00 78.88 290 LEU A O 1
ATOM 2188 N N . ALA A 1 291 ? -37.621 21.822 10.331 1.00 68.12 291 ALA A N 1
ATOM 2189 C CA . ALA A 1 291 ? -37.983 23.116 9.781 1.00 68.12 291 ALA A CA 1
ATOM 2190 C C . ALA A 1 291 ? -39.236 23.660 10.479 1.00 68.12 291 ALA A C 1
ATOM 2192 O O . ALA A 1 291 ? -39.217 24.733 11.079 1.00 68.12 291 ALA A O 1
ATOM 2193 N N . THR A 1 292 ? -40.315 22.869 10.497 1.00 77.06 292 THR A N 1
ATOM 2194 C CA . THR A 1 292 ? -41.580 23.248 11.139 1.00 77.06 292 THR A CA 1
ATOM 2195 C C . THR A 1 292 ? -42.342 22.014 11.637 1.00 77.06 292 THR A C 1
ATOM 2197 O O . THR A 1 292 ? -42.295 20.945 11.034 1.00 77.06 292 THR A O 1
ATOM 2200 N N . MET A 1 293 ? -43.093 22.154 12.736 1.00 75.19 293 MET A N 1
ATOM 2201 C CA . MET A 1 293 ? -44.100 21.171 13.154 1.00 75.19 293 MET A CA 1
ATOM 2202 C C . MET A 1 293 ? -45.478 21.829 13.120 1.00 75.19 293 MET A C 1
ATOM 2204 O O . MET A 1 293 ? -45.764 22.707 13.936 1.00 75.19 293 MET A O 1
ATOM 2208 N N . ASN A 1 294 ? -46.315 21.408 12.174 1.00 68.31 294 ASN A N 1
ATOM 2209 C CA . ASN A 1 294 ? -47.634 21.993 11.951 1.00 68.31 294 ASN A CA 1
ATOM 2210 C C . ASN A 1 294 ? -48.719 21.065 12.500 1.00 68.31 294 ASN A C 1
ATOM 2212 O O . ASN A 1 294 ? -48.782 19.889 12.141 1.00 68.31 294 ASN A O 1
ATOM 2216 N N . GLY A 1 295 ? -49.589 21.599 13.358 1.00 64.06 295 GLY A N 1
ATOM 2217 C CA . GLY A 1 295 ? -50.822 20.915 13.739 1.00 64.06 295 GLY A CA 1
ATOM 2218 C C . GLY A 1 295 ? -51.814 20.955 12.579 1.00 64.06 295 GLY A C 1
ATOM 2219 O O . GLY A 1 295 ? -52.099 22.033 12.053 1.00 64.06 295 GLY A O 1
ATOM 2220 N N . ILE A 1 296 ? -52.345 19.800 12.191 1.00 57.56 296 ILE A N 1
ATOM 2221 C CA . ILE A 1 296 ? -53.448 19.716 11.234 1.00 57.56 296 ILE A CA 1
ATOM 2222 C C . ILE A 1 296 ? -54.733 19.906 12.045 1.00 57.56 296 ILE A C 1
ATOM 2224 O O . ILE A 1 296 ? -55.064 19.094 12.908 1.00 57.56 296 ILE A O 1
ATOM 2228 N N . ARG A 1 297 ? -55.423 21.033 11.830 1.00 52.25 297 ARG A N 1
ATOM 2229 C CA . ARG A 1 297 ? -56.693 21.341 12.501 1.00 52.25 297 ARG A CA 1
ATOM 2230 C C . ARG A 1 297 ? -57.818 20.514 11.884 1.00 52.25 297 ARG A C 1
ATOM 2232 O O . ARG A 1 297 ? -58.513 20.994 10.997 1.00 52.25 297 ARG A O 1
ATOM 2239 N N . GLU A 1 298 ? -58.026 19.313 12.397 1.00 49.31 298 GLU A N 1
ATOM 2240 C CA . GLU A 1 298 ? -59.285 18.591 12.222 1.00 49.31 298 GLU A CA 1
ATOM 2241 C C . GLU A 1 298 ? -59.907 18.355 13.605 1.00 49.31 298 GLU A C 1
ATOM 2243 O O . GLU A 1 298 ? -59.446 17.511 14.366 1.00 49.31 298 GLU A O 1
ATOM 2248 N N . GLY A 1 299 ? -60.923 19.156 13.951 1.00 42.28 299 GLY A N 1
ATOM 2249 C CA . GLY A 1 299 ? -61.699 19.036 15.195 1.00 42.28 299 GLY A CA 1
ATOM 2250 C C . GLY A 1 299 ? -61.524 20.207 16.170 1.00 42.28 299 GLY A C 1
ATOM 2251 O O . GLY A 1 299 ? -60.417 20.668 16.421 1.00 42.28 299 GLY A O 1
ATOM 2252 N N . THR A 1 300 ? -62.646 20.723 16.667 1.00 45.31 300 THR A N 1
ATOM 2253 C CA . THR A 1 300 ? -62.843 22.000 17.376 1.00 45.31 300 THR A CA 1
ATOM 2254 C C . THR A 1 300 ? -62.117 22.141 18.723 1.00 45.31 300 THR A C 1
ATOM 2256 O O . THR A 1 300 ? -61.974 21.185 19.474 1.00 45.31 300 THR A O 1
ATOM 2259 N N . ASP A 1 301 ? -61.750 23.391 19.026 1.00 50.75 301 ASP A N 1
ATOM 2260 C CA . ASP A 1 301 ? -61.277 23.929 20.310 1.00 50.75 301 ASP A CA 1
ATOM 2261 C C . ASP A 1 301 ? -59.891 23.479 20.817 1.00 50.75 301 ASP A C 1
ATOM 2263 O O . ASP A 1 301 ? -59.720 22.634 21.690 1.00 50.75 301 ASP A O 1
ATOM 2267 N N . GLY A 1 302 ? -58.860 24.176 20.323 1.00 51.78 302 GLY A N 1
ATOM 2268 C CA . GLY A 1 302 ? -57.652 24.483 21.103 1.00 51.78 302 GLY A CA 1
ATOM 2269 C C . GLY A 1 302 ? -56.591 23.389 21.273 1.00 51.78 302 GLY A C 1
ATOM 2270 O O . GLY A 1 302 ? -55.525 23.686 21.821 1.00 51.78 302 GLY A O 1
ATOM 2271 N N . HIS A 1 303 ? -56.800 22.165 20.780 1.00 50.91 303 HIS A N 1
ATOM 2272 C CA . HIS A 1 303 ? -55.824 21.076 20.909 1.00 50.91 303 HIS A CA 1
ATOM 2273 C C . HIS A 1 303 ? -55.520 20.357 19.584 1.00 50.91 303 HIS A C 1
ATOM 2275 O O . HIS A 1 303 ? -56.350 20.242 18.693 1.00 50.91 303 HIS A O 1
ATOM 2281 N N . TRP A 1 304 ? -54.268 19.915 19.451 1.00 60.69 304 TRP A N 1
ATOM 2282 C CA . TRP A 1 304 ? -53.684 19.274 18.274 1.00 60.69 304 TRP A CA 1
ATOM 2283 C C . TRP A 1 304 ? -53.935 17.767 18.345 1.00 60.69 304 TRP A C 1
ATOM 2285 O O . TRP A 1 304 ? -53.193 17.053 19.010 1.00 60.69 304 TRP A O 1
ATOM 2295 N N . ALA A 1 305 ? -54.995 17.288 17.697 1.00 68.56 305 ALA A N 1
ATOM 2296 C CA . ALA A 1 305 ? -55.234 15.850 17.578 1.00 68.56 305 ALA A CA 1
ATOM 2297 C C . ALA A 1 305 ? -54.311 15.208 16.528 1.00 68.56 305 ALA A C 1
ATOM 2299 O O . ALA A 1 305 ? -53.856 14.092 16.724 1.00 68.56 305 ALA A O 1
ATOM 2300 N N . ASN A 1 306 ? -53.961 15.940 15.464 1.00 79.44 306 ASN A N 1
ATOM 2301 C CA . ASN A 1 306 ? -53.138 15.455 14.356 1.00 79.44 306 ASN A CA 1
ATOM 2302 C C . ASN A 1 306 ? -52.004 16.445 14.043 1.00 79.44 306 ASN A C 1
ATOM 2304 O O . ASN A 1 306 ? -52.215 17.662 14.065 1.00 79.44 306 ASN A O 1
ATOM 2308 N N . TYR A 1 307 ? -50.799 15.960 13.734 1.00 80.75 307 TYR A N 1
ATOM 2309 C CA . TYR A 1 307 ? -49.663 16.815 13.362 1.00 80.75 307 TYR A CA 1
ATOM 2310 C C . TYR A 1 307 ? -48.831 16.245 12.209 1.00 80.75 307 TYR A C 1
ATOM 2312 O O . TYR A 1 307 ? -48.852 15.047 11.921 1.00 80.75 307 TYR A O 1
ATOM 2320 N N . ARG A 1 308 ? -48.110 17.140 11.527 1.00 85.12 308 ARG A N 1
ATOM 2321 C CA . ARG A 1 308 ? -47.141 16.840 10.465 1.00 85.12 308 ARG A CA 1
ATOM 2322 C C . ARG A 1 308 ? -45.779 17.404 10.846 1.00 85.12 308 ARG A C 1
ATOM 2324 O O . ARG A 1 308 ? -45.680 18.536 11.333 1.00 85.12 308 ARG A O 1
ATOM 2331 N N . ILE A 1 309 ? -44.738 16.630 10.571 1.00 86.06 309 ILE A N 1
ATOM 2332 C CA . ILE A 1 309 ? -43.344 17.023 10.780 1.00 86.06 309 ILE A CA 1
ATOM 2333 C C . ILE A 1 309 ? -42.734 17.408 9.439 1.00 86.06 309 ILE A C 1
ATOM 2335 O O . ILE A 1 309 ? -42.768 16.625 8.491 1.00 86.06 309 ILE A O 1
ATOM 2339 N N . VAL A 1 310 ? -42.178 18.616 9.366 1.00 84.88 310 VAL A N 1
ATOM 2340 C CA . VAL A 1 310 ? -41.497 19.130 8.179 1.00 84.88 310 VAL A CA 1
ATOM 2341 C C . VAL A 1 310 ? -40.009 19.274 8.482 1.00 84.88 310 VAL A C 1
ATOM 2343 O O . VAL A 1 310 ? -39.625 19.986 9.412 1.00 84.88 310 VAL A O 1
ATOM 2346 N N . MET A 1 311 ? -39.174 18.577 7.719 1.00 84.75 311 MET A N 1
ATOM 2347 C CA . MET A 1 311 ? -37.716 18.567 7.859 1.00 84.75 311 MET A CA 1
ATOM 2348 C C . MET A 1 311 ? -37.054 19.398 6.760 1.00 84.75 311 MET A C 1
ATOM 2350 O O . MET A 1 311 ? -37.582 19.526 5.656 1.00 84.75 311 MET A O 1
ATOM 2354 N N . GLU A 1 312 ? -35.868 19.929 7.045 1.00 83.81 312 GLU A N 1
ATOM 2355 C CA . GLU A 1 312 ? -35.080 20.660 6.041 1.00 83.81 312 GLU A CA 1
ATOM 2356 C C . GLU A 1 312 ? -34.471 19.715 4.983 1.00 83.81 312 GLU A C 1
ATOM 2358 O O . GLU A 1 312 ? -34.247 20.110 3.840 1.00 83.81 312 GLU A O 1
ATOM 2363 N N . SER A 1 313 ? -34.221 18.454 5.349 1.00 79.56 313 SER A N 1
ATOM 2364 C CA . SER A 1 313 ? -33.573 17.447 4.499 1.00 79.56 313 SER A CA 1
ATOM 2365 C C . SER A 1 313 ? -34.529 16.305 4.116 1.00 79.56 313 SER A C 1
ATOM 2367 O O . SER A 1 313 ? -35.520 16.085 4.822 1.00 79.56 313 SER A O 1
ATOM 2369 N N . PRO A 1 314 ? -34.252 15.569 3.020 1.00 77.06 314 PRO A N 1
ATOM 2370 C CA . PRO A 1 314 ? -34.999 14.367 2.654 1.00 77.06 314 PRO A CA 1
ATOM 2371 C C . PRO A 1 314 ? -34.891 13.292 3.738 1.00 77.06 314 PRO A C 1
ATOM 2373 O O . PRO A 1 314 ? -33.834 13.132 4.351 1.00 77.06 314 PRO A O 1
ATOM 2376 N N . LEU A 1 315 ? -35.951 12.503 3.910 1.00 80.94 315 LEU A N 1
ATOM 2377 C CA . LEU A 1 315 ? -35.953 11.317 4.766 1.00 80.94 315 LEU A CA 1
ATOM 2378 C C . LEU A 1 315 ? -36.232 10.075 3.913 1.00 80.94 315 LEU A C 1
ATOM 2380 O O . LEU A 1 315 ? -37.109 10.114 3.053 1.00 80.94 315 LEU A O 1
ATOM 2384 N N . SER A 1 316 ? -35.485 8.990 4.131 1.00 82.75 316 SER A N 1
ATOM 2385 C CA . SER A 1 316 ? -35.777 7.701 3.492 1.00 82.75 316 SER A CA 1
ATOM 2386 C C . SER A 1 316 ? -37.005 7.053 4.133 1.00 82.75 316 SER A C 1
ATOM 2388 O O . SER A 1 316 ? -37.326 7.327 5.292 1.00 82.75 316 SER A O 1
ATOM 2390 N N . ILE A 1 317 ? -37.678 6.157 3.409 1.00 81.38 317 ILE A N 1
ATOM 2391 C CA . ILE A 1 317 ? -38.863 5.447 3.923 1.00 81.38 317 ILE A CA 1
ATOM 2392 C C . ILE A 1 317 ? -38.518 4.632 5.181 1.00 81.38 317 ILE A C 1
ATOM 2394 O O . ILE A 1 317 ? -39.251 4.681 6.165 1.00 81.38 317 ILE A O 1
ATOM 2398 N N . ALA A 1 318 ? -37.373 3.942 5.187 1.00 80.62 318 ALA A N 1
ATOM 2399 C CA . ALA A 1 318 ? -36.904 3.180 6.347 1.00 80.62 318 ALA A CA 1
ATOM 2400 C C . ALA A 1 318 ? -36.699 4.080 7.579 1.00 80.62 318 ALA A C 1
ATOM 2402 O O . ALA A 1 318 ? -37.240 3.810 8.652 1.00 80.62 318 ALA A O 1
ATOM 2403 N N . ASN A 1 319 ? -36.013 5.216 7.406 1.00 81.81 319 ASN A N 1
ATOM 2404 C CA . ASN A 1 319 ? -35.759 6.144 8.507 1.00 81.81 319 ASN A CA 1
ATOM 2405 C C . ASN A 1 319 ? -37.045 6.823 8.993 1.00 81.81 319 ASN A C 1
ATOM 2407 O O . ASN A 1 319 ? -37.149 7.128 10.179 1.00 81.81 319 ASN A O 1
ATOM 2411 N N . ALA A 1 320 ? -38.019 7.053 8.107 1.00 83.75 320 ALA A N 1
ATOM 2412 C CA . ALA A 1 320 ? -39.334 7.574 8.468 1.00 83.75 320 ALA A CA 1
ATOM 2413 C C . ALA A 1 320 ? -40.116 6.597 9.348 1.00 83.75 320 ALA A C 1
ATOM 2415 O O . ALA A 1 320 ? -40.572 6.998 10.415 1.00 83.75 320 ALA A O 1
ATOM 2416 N N . ASN A 1 321 ? -40.176 5.319 8.968 1.00 83.75 321 ASN A N 1
ATOM 2417 C CA . ASN A 1 321 ? -40.845 4.284 9.762 1.00 83.75 321 ASN A CA 1
ATOM 2418 C C . ASN A 1 321 ? -40.175 4.099 11.135 1.00 83.75 321 ASN A C 1
ATOM 2420 O O . ASN A 1 321 ? -40.844 3.953 12.158 1.00 83.75 321 ASN A O 1
ATOM 2424 N N . ALA A 1 322 ? -38.840 4.131 11.185 1.00 82.88 322 ALA A N 1
ATOM 2425 C CA . ALA A 1 322 ? -38.104 4.031 12.442 1.00 82.88 322 ALA A CA 1
ATOM 2426 C C . ALA A 1 322 ? -38.314 5.269 13.339 1.00 82.88 322 ALA A C 1
ATOM 2428 O O . ALA A 1 322 ? -38.453 5.150 14.560 1.00 82.88 322 ALA A O 1
ATOM 2429 N N . LEU A 1 323 ? -38.372 6.463 12.739 1.00 86.44 323 LEU A N 1
ATOM 2430 C CA . LEU A 1 323 ? -38.632 7.719 13.442 1.00 86.44 323 LEU A CA 1
ATOM 2431 C C . LEU A 1 323 ? -40.068 7.794 13.974 1.00 86.44 323 LEU A C 1
ATOM 2433 O O . LEU A 1 323 ? -40.275 8.280 15.083 1.00 86.44 323 LEU A O 1
ATOM 2437 N N . GLU A 1 324 ? -41.041 7.300 13.213 1.00 87.06 324 GLU A N 1
ATOM 2438 C CA . GLU A 1 324 ? -42.443 7.194 13.622 1.00 87.06 324 GLU A CA 1
ATOM 2439 C C . GLU A 1 324 ? -42.575 6.424 14.939 1.00 87.06 324 GLU A C 1
ATOM 2441 O O . GLU A 1 324 ? -43.055 6.991 15.920 1.00 87.06 324 GLU A O 1
ATOM 2446 N N . LYS A 1 325 ? -42.006 5.213 15.019 1.00 85.50 325 LYS A N 1
ATOM 2447 C CA . LYS A 1 325 ? -42.012 4.387 16.243 1.00 85.50 325 LYS A CA 1
ATOM 2448 C C . LYS A 1 325 ? -41.405 5.109 17.455 1.00 85.50 325 LYS A C 1
ATOM 2450 O O . LYS A 1 325 ? -41.927 5.031 18.568 1.00 85.50 325 LYS A O 1
ATOM 2455 N N . LEU A 1 326 ? -40.305 5.843 17.255 1.00 86.75 326 LEU A N 1
ATOM 2456 C CA . LEU A 1 326 ? -39.666 6.628 18.322 1.00 86.75 326 LEU A CA 1
ATOM 2457 C C . LEU A 1 326 ? -40.544 7.801 18.780 1.00 86.75 326 LEU A C 1
ATOM 2459 O O . LEU A 1 326 ? -40.595 8.132 19.971 1.00 86.75 326 LEU A O 1
ATOM 2463 N N . ILE A 1 327 ? -41.228 8.446 17.838 1.00 87.44 327 ILE A N 1
ATOM 2464 C CA . ILE A 1 327 ? -42.118 9.568 18.120 1.00 87.44 327 ILE A CA 1
ATOM 2465 C C . ILE A 1 327 ? -43.374 9.084 18.838 1.00 87.44 327 ILE A C 1
ATOM 2467 O O . ILE A 1 327 ? -43.737 9.698 19.835 1.00 87.44 327 ILE A O 1
ATOM 2471 N N . GLU A 1 328 ? -43.986 7.974 18.435 1.00 85.50 328 GLU A N 1
ATOM 2472 C CA . GLU A 1 328 ? -45.137 7.382 19.135 1.00 85.50 328 GLU A CA 1
ATOM 2473 C C . GLU A 1 328 ? -44.834 7.101 20.614 1.00 85.50 328 GLU A C 1
ATOM 2475 O O . GLU A 1 328 ? -45.643 7.400 21.492 1.00 85.50 328 GLU A O 1
ATOM 2480 N N . GLY A 1 329 ? -43.623 6.624 20.923 1.00 82.81 329 GLY A N 1
ATOM 2481 C CA . GLY A 1 329 ? -43.176 6.380 22.300 1.00 82.81 329 GLY A CA 1
ATOM 2482 C C . GLY A 1 329 ? -42.907 7.640 23.144 1.00 82.81 329 GLY A C 1
ATOM 2483 O O . GLY A 1 329 ? -42.597 7.531 24.343 1.00 82.81 329 GLY A O 1
ATOM 2484 N N . THR A 1 330 ? -42.976 8.835 22.545 1.00 86.06 330 THR A N 1
ATOM 2485 C CA . THR A 1 330 ? -42.700 10.127 23.205 1.00 86.06 330 THR A CA 1
ATOM 2486 C C . THR A 1 330 ? -43.831 11.145 23.074 1.00 86.06 330 THR A C 1
ATOM 2488 O O . THR A 1 330 ? -43.964 12.007 23.948 1.00 86.06 330 THR A O 1
ATOM 2491 N N . ALA A 1 331 ? -44.649 11.057 22.030 1.00 86.00 331 ALA A N 1
ATOM 2492 C CA . ALA A 1 331 ? -45.779 11.930 21.776 1.00 86.00 331 ALA A CA 1
ATOM 2493 C C . ALA A 1 331 ? -46.916 11.688 22.791 1.00 86.00 331 ALA A C 1
ATOM 2495 O O . ALA A 1 331 ? -47.022 10.614 23.385 1.00 86.00 331 ALA A O 1
ATOM 2496 N N . PRO A 1 332 ? -47.779 12.686 23.053 1.00 82.50 332 PRO A N 1
ATOM 2497 C CA . PRO A 1 332 ? -48.972 12.465 23.861 1.00 82.50 332 PRO A CA 1
ATOM 2498 C C . PRO A 1 332 ? -49.939 11.518 23.148 1.00 82.50 332 PRO A C 1
ATOM 2500 O O . PRO A 1 332 ? -50.225 11.716 21.976 1.00 82.50 332 PRO A O 1
ATOM 2503 N N . LEU A 1 333 ? -50.568 10.605 23.892 1.00 82.44 333 LEU A N 1
ATOM 2504 C CA . LEU A 1 333 ? -51.539 9.628 23.365 1.00 82.44 333 LEU A CA 1
ATOM 2505 C C . LEU A 1 333 ? -52.743 10.228 22.616 1.00 82.44 333 LEU A C 1
ATOM 2507 O O . LEU A 1 333 ? -53.431 9.524 21.892 1.00 82.44 333 LEU A O 1
ATOM 2511 N N . ARG A 1 334 ? -53.042 11.516 22.822 1.00 78.25 334 ARG A N 1
ATOM 2512 C CA . ARG A 1 334 ? -54.143 12.220 22.141 1.00 78.25 334 ARG A CA 1
ATOM 2513 C C . ARG A 1 334 ? -53.737 12.817 20.787 1.00 78.25 334 ARG A C 1
ATOM 2515 O O . ARG A 1 334 ? -54.545 13.514 20.182 1.00 78.25 334 ARG A O 1
ATOM 2522 N N . CYS A 1 335 ? -52.478 12.652 20.395 1.00 81.06 335 CYS A N 1
ATOM 2523 C CA . CYS A 1 335 ? -51.871 13.308 19.251 1.00 81.06 335 CYS A CA 1
ATOM 2524 C C . CYS A 1 335 ? -51.323 12.250 18.296 1.00 81.06 335 CYS A C 1
ATOM 2526 O O . CYS A 1 335 ? -50.458 11.474 18.688 1.00 81.06 335 CYS A O 1
ATOM 2528 N N . ASN A 1 336 ? -51.760 12.280 17.042 1.00 82.94 336 ASN A N 1
ATOM 2529 C CA . ASN A 1 336 ? -51.328 11.346 16.013 1.00 82.94 336 ASN A CA 1
ATOM 2530 C C . ASN A 1 336 ? -50.440 12.055 14.988 1.00 82.94 336 ASN A C 1
ATOM 2532 O O . ASN A 1 336 ? -50.749 13.157 14.512 1.00 82.94 336 ASN A O 1
ATOM 2536 N N . LEU A 1 337 ? -49.326 11.417 14.643 1.00 86.44 337 LEU A N 1
ATOM 2537 C CA . LEU A 1 337 ? -48.512 11.827 13.510 1.00 86.44 337 LEU A CA 1
ATOM 2538 C C . LEU A 1 337 ? -49.214 11.373 12.223 1.00 86.44 337 LEU A C 1
ATOM 2540 O O . LEU A 1 337 ? -49.688 10.249 12.145 1.00 86.44 337 LEU A O 1
ATOM 2544 N N . THR A 1 338 ? -49.310 12.263 11.236 1.00 84.50 338 THR A N 1
ATOM 2545 C CA . THR A 1 338 ? -49.998 11.986 9.955 1.00 84.50 338 THR A CA 1
ATOM 2546 C C . THR A 1 338 ? -49.044 11.827 8.779 1.00 84.50 338 THR A C 1
ATOM 2548 O O . THR A 1 338 ? -49.349 11.158 7.797 1.00 84.50 338 THR A O 1
ATOM 2551 N N . SER A 1 339 ? -47.926 12.553 8.802 1.00 84.75 339 SER A N 1
ATOM 2552 C CA . SER A 1 339 ? -46.963 12.555 7.705 1.00 84.75 339 SER A CA 1
ATOM 2553 C C . SER A 1 339 ? -45.640 13.206 8.098 1.00 84.75 339 SER A C 1
ATOM 2555 O O . SER A 1 339 ? -45.589 14.126 8.926 1.00 84.75 339 SER A O 1
ATOM 2557 N N . PHE A 1 340 ? -44.584 12.771 7.417 1.00 85.94 340 PHE A N 1
ATOM 2558 C CA . PHE A 1 340 ? -43.320 13.482 7.288 1.00 85.94 340 PHE A CA 1
ATOM 2559 C C . PHE A 1 340 ? -43.263 14.182 5.928 1.00 85.94 340 PHE A C 1
ATOM 2561 O O . PHE A 1 340 ? -43.681 13.622 4.915 1.00 85.94 340 PHE A O 1
ATOM 2568 N N . SER A 1 341 ? -42.742 15.404 5.895 1.00 83.00 341 SER A N 1
ATOM 2569 C CA . SER A 1 341 ? -42.540 16.183 4.670 1.00 83.00 341 SER A CA 1
ATOM 2570 C C . SER A 1 341 ? -41.154 16.820 4.678 1.00 83.00 341 SER A C 1
ATOM 2572 O O . SER A 1 341 ? -40.610 17.084 5.750 1.00 83.00 341 SER A O 1
ATOM 2574 N N . SER A 1 342 ? -40.599 17.115 3.504 1.00 79.81 342 SER A N 1
ATOM 2575 C CA . SER A 1 342 ? -39.399 17.956 3.378 1.00 79.81 342 SER A CA 1
ATOM 2576 C C . SER A 1 342 ? -39.749 19.338 2.816 1.00 79.81 342 SER A C 1
ATOM 2578 O O . SER A 1 342 ? -40.694 19.446 2.034 1.00 79.81 342 SER A O 1
ATOM 2580 N N . GLU A 1 343 ? -39.033 20.394 3.220 1.00 73.50 343 GLU A N 1
ATOM 2581 C CA . GLU A 1 343 ? -39.160 21.732 2.602 1.00 73.50 343 GLU A CA 1
ATOM 2582 C C . GLU A 1 343 ? -38.420 21.831 1.267 1.00 73.50 343 GLU A C 1
ATOM 2584 O O . GLU A 1 343 ? -38.786 22.630 0.403 1.00 73.50 343 GLU A O 1
ATOM 2589 N N . THR A 1 344 ? -37.366 21.034 1.094 1.00 66.75 344 THR A N 1
ATOM 2590 C CA . THR A 1 344 ? -36.540 21.081 -0.106 1.00 66.75 344 THR A CA 1
ATOM 2591 C C . THR A 1 344 ? -37.175 20.243 -1.212 1.00 66.75 344 THR A C 1
ATOM 2593 O O . THR A 1 344 ? -37.407 19.043 -1.071 1.00 66.75 344 THR A O 1
ATOM 2596 N N . VAL A 1 345 ? -37.471 20.889 -2.343 1.00 64.00 345 VAL A N 1
ATOM 2597 C CA . VAL A 1 345 ? -37.866 20.197 -3.576 1.00 64.00 345 VAL A CA 1
ATOM 2598 C C . VAL A 1 345 ? -36.648 19.431 -4.070 1.00 64.00 345 VAL A C 1
ATOM 2600 O O . VAL A 1 345 ? -35.619 20.054 -4.304 1.00 64.00 345 VAL A O 1
ATOM 2603 N N . HIS A 1 346 ? -36.755 18.111 -4.226 1.00 66.75 346 HIS A N 1
ATOM 2604 C CA . HIS A 1 346 ? -35.658 17.257 -4.690 1.00 66.75 346 HIS A CA 1
ATOM 2605 C C . HIS A 1 346 ? -35.210 17.671 -6.105 1.00 66.75 346 HIS A C 1
ATOM 2607 O O . HIS A 1 346 ? -35.948 17.418 -7.065 1.00 66.75 346 HIS A O 1
ATOM 2613 N N . PRO A 1 347 ? -34.043 18.326 -6.271 1.00 62.38 347 PRO A N 1
ATOM 2614 C CA . PRO A 1 347 ? -33.540 18.662 -7.592 1.00 62.38 347 PRO A CA 1
ATOM 2615 C C . PRO A 1 347 ? -32.948 17.407 -8.244 1.00 62.38 347 PRO A C 1
ATOM 2617 O O . PRO A 1 347 ? -32.472 16.499 -7.567 1.00 62.38 347 PRO A O 1
ATOM 2620 N N . TYR A 1 348 ? -32.965 17.340 -9.575 1.00 60.09 348 TYR A N 1
ATOM 2621 C CA . TYR A 1 348 ? -32.375 16.227 -10.327 1.00 60.09 348 TYR A CA 1
ATOM 2622 C C . TYR A 1 348 ? -30.841 16.378 -10.403 1.00 60.09 348 TYR A C 1
ATOM 2624 O O . TYR A 1 348 ? -30.274 16.549 -11.480 1.00 60.09 348 TYR A O 1
ATOM 2632 N N . ASP A 1 349 ? -30.177 16.403 -9.244 1.00 69.06 349 ASP A N 1
ATOM 2633 C CA . ASP A 1 349 ? -28.740 16.680 -9.080 1.00 69.06 349 ASP A CA 1
ATOM 2634 C C . ASP A 1 349 ? -27.888 15.419 -8.830 1.00 69.06 349 ASP A C 1
ATOM 2636 O O . ASP A 1 349 ? -26.669 15.502 -8.696 1.00 69.06 349 ASP A O 1
ATOM 2640 N N . GLY A 1 350 ? -28.524 14.242 -8.794 1.00 61.69 350 GLY A N 1
ATOM 2641 C CA . GLY A 1 350 ? -27.867 12.949 -8.593 1.00 61.69 350 GLY A CA 1
ATOM 2642 C C . GLY A 1 350 ? -27.561 12.597 -7.133 1.00 61.69 350 GLY A C 1
ATOM 2643 O O . GLY A 1 350 ? -26.989 11.535 -6.892 1.00 61.69 350 GLY A O 1
ATOM 2644 N N . THR A 1 351 ? -27.951 13.431 -6.160 1.00 64.38 351 THR A N 1
ATOM 2645 C CA . THR A 1 351 ? -27.770 13.139 -4.723 1.00 64.38 351 THR A CA 1
ATOM 2646 C C . THR A 1 351 ? -28.745 12.083 -4.193 1.00 64.38 351 THR A C 1
ATOM 2648 O O . THR A 1 351 ? -28.415 11.353 -3.260 1.00 64.38 351 THR A O 1
ATOM 2651 N N . ILE A 1 352 ? -29.923 11.962 -4.812 1.00 64.88 352 ILE A N 1
ATOM 2652 C CA . ILE A 1 352 ? -30.955 10.966 -4.500 1.00 64.88 352 ILE A CA 1
ATOM 2653 C C . ILE A 1 352 ? -31.227 10.150 -5.764 1.00 64.88 352 ILE A C 1
ATOM 2655 O O . ILE A 1 352 ? -31.550 10.709 -6.814 1.00 64.88 352 ILE A O 1
ATOM 2659 N N . GLN A 1 353 ? -31.099 8.825 -5.675 1.00 65.06 353 GLN A N 1
ATOM 2660 C CA . GLN A 1 353 ? -31.437 7.920 -6.774 1.00 65.06 353 GLN A CA 1
ATOM 2661 C C . GLN A 1 353 ? -32.920 7.542 -6.723 1.00 65.06 353 GLN A C 1
ATOM 2663 O O . GLN A 1 353 ? -33.512 7.422 -5.655 1.00 65.06 353 GLN A O 1
ATOM 2668 N N . TYR A 1 354 ? -33.535 7.358 -7.894 1.00 64.31 354 TYR A N 1
ATOM 2669 C CA . TYR A 1 354 ? -34.940 6.963 -8.015 1.00 64.31 354 TYR A CA 1
ATOM 2670 C C . TYR A 1 354 ? -35.078 5.432 -7.921 1.00 64.31 354 TYR A C 1
ATOM 2672 O O . TYR A 1 354 ? -35.469 4.760 -8.874 1.00 64.31 354 TYR A O 1
ATOM 2680 N N . ASP A 1 355 ? -34.670 4.879 -6.782 1.00 71.44 355 ASP A N 1
ATOM 2681 C CA . ASP A 1 355 ? -34.579 3.439 -6.494 1.00 71.44 355 ASP A CA 1
ATOM 2682 C C . ASP A 1 355 ? -35.740 2.916 -5.621 1.00 71.44 355 ASP A C 1
ATOM 2684 O O . ASP A 1 355 ? -35.804 1.729 -5.309 1.00 71.44 355 ASP A O 1
ATOM 2688 N N . GLY A 1 356 ? -36.674 3.796 -5.246 1.00 72.38 356 GLY A N 1
ATOM 2689 C CA . GLY A 1 356 ? -37.788 3.490 -4.347 1.00 72.38 356 GLY A CA 1
ATOM 2690 C C . GLY A 1 356 ? -37.479 3.689 -2.859 1.00 72.38 356 GLY A C 1
ATOM 2691 O O . GLY A 1 356 ? -38.360 3.447 -2.038 1.00 72.38 356 GLY A O 1
ATOM 2692 N N . MET A 1 357 ? -36.282 4.167 -2.493 1.00 73.44 357 MET A N 1
ATOM 2693 C CA . MET A 1 357 ? -35.907 4.452 -1.097 1.00 73.44 357 MET A CA 1
ATOM 2694 C C . MET A 1 357 ? -36.483 5.773 -0.560 1.00 73.44 357 MET A C 1
ATOM 2696 O O . MET A 1 357 ? -36.591 5.951 0.658 1.00 73.44 357 MET A O 1
ATOM 2700 N N . PHE A 1 358 ? -36.864 6.696 -1.449 1.00 74.12 358 PHE A N 1
ATOM 2701 C CA . PHE A 1 358 ? -37.400 8.024 -1.130 1.00 74.12 358 PHE A CA 1
ATOM 2702 C C . PHE A 1 358 ? -38.738 8.267 -1.844 1.00 74.12 358 PHE A C 1
ATOM 2704 O O . PHE A 1 358 ? -38.935 7.822 -2.974 1.00 74.12 358 PHE A O 1
ATOM 2711 N N . THR A 1 359 ? -39.662 8.991 -1.203 1.00 73.62 359 THR A N 1
ATOM 2712 C CA . THR A 1 359 ? -40.930 9.413 -1.827 1.00 73.62 359 THR A CA 1
ATOM 2713 C C . THR A 1 359 ? -40.807 10.800 -2.467 1.00 73.62 359 THR A C 1
ATOM 2715 O O . THR A 1 359 ? -39.831 11.516 -2.256 1.00 73.62 359 THR A O 1
ATOM 2718 N N . TYR A 1 360 ? -41.830 11.228 -3.217 1.00 67.38 360 TYR A N 1
ATOM 2719 C CA . TYR A 1 360 ? -41.921 12.563 -3.834 1.00 67.38 360 TYR A CA 1
ATOM 2720 C C . TYR A 1 360 ? -42.197 13.707 -2.829 1.00 67.38 360 TYR A C 1
ATOM 2722 O O . TYR A 1 360 ? -42.950 14.635 -3.122 1.00 67.38 360 TYR A O 1
ATOM 2730 N N . GLY A 1 361 ? -41.613 13.645 -1.631 1.00 67.12 361 GLY A N 1
ATOM 2731 C CA . GLY A 1 361 ? -41.616 14.739 -0.656 1.00 67.12 361 GLY A CA 1
ATOM 2732 C C . GLY A 1 361 ? -42.614 14.619 0.498 1.00 67.12 361 GLY A C 1
ATOM 2733 O O . GLY A 1 361 ? -42.480 15.369 1.462 1.00 67.12 361 GLY A O 1
ATOM 2734 N N . VAL A 1 362 ? -43.562 13.672 0.458 1.00 75.25 362 VAL A N 1
ATOM 2735 C CA . VAL A 1 362 ? -44.429 13.334 1.604 1.00 75.25 362 VAL A CA 1
ATOM 2736 C C . VAL A 1 362 ? -44.380 11.832 1.865 1.00 75.25 362 VAL A C 1
ATOM 2738 O O . VAL A 1 362 ? -44.549 11.025 0.949 1.00 75.25 362 VAL A O 1
ATOM 2741 N N . ILE A 1 363 ? -44.143 11.458 3.118 1.00 78.12 363 ILE A N 1
ATOM 2742 C CA . ILE A 1 363 ? -44.239 10.085 3.618 1.00 78.12 363 ILE A CA 1
ATOM 2743 C C . ILE A 1 363 ? -45.420 10.069 4.581 1.00 78.12 363 ILE A C 1
ATOM 2745 O O . ILE A 1 363 ? -45.418 10.804 5.568 1.00 78.12 363 ILE A O 1
ATOM 2749 N N . THR A 1 364 ? -46.450 9.292 4.262 1.00 77.00 364 THR A N 1
ATOM 2750 C CA . THR A 1 364 ? -47.646 9.173 5.110 1.00 77.00 364 THR A CA 1
ATOM 2751 C C . THR A 1 364 ? -47.395 8.073 6.132 1.00 77.00 364 THR A C 1
ATOM 2753 O O . THR A 1 364 ? -46.888 7.018 5.755 1.00 77.00 364 THR A O 1
ATOM 2756 N N . THR A 1 365 ? -47.707 8.346 7.394 1.00 72.50 365 THR A N 1
ATOM 2757 C CA . THR A 1 365 ? -47.620 7.376 8.495 1.00 72.50 365 THR A CA 1
ATOM 2758 C C . THR A 1 365 ? -48.821 6.425 8.455 1.00 72.50 365 THR A C 1
ATOM 2760 O O . THR A 1 365 ? -49.844 6.779 7.852 1.00 72.50 365 THR A O 1
ATOM 2763 N N . GLN A 1 366 ? -48.678 5.205 8.985 1.00 61.44 366 GLN A N 1
ATOM 2764 C CA . GLN A 1 366 ? -49.686 4.137 8.830 1.00 61.44 366 GLN A CA 1
ATOM 2765 C C . GLN A 1 366 ? -50.762 4.131 9.913 1.00 61.44 366 GLN A C 1
ATOM 2767 O O . GLN A 1 366 ? -50.456 4.465 11.075 1.00 61.44 366 GLN A O 1
#

Radius of gyration: 39.38 Å; chains: 1; bounding box: 105×43×107 Å

pLDDT: mean 85.21, std 13.16, range [42.28, 98.25]

Foldseek 3Di:
DAWALPPDADEAAEEEQFDKDWDADGDIDDDAADKWKDKDDDDAPQWDQDGVRSITTGGHHAWDDKDKMWIWIAHPVGDIDIYIHIYGYHWKAKAWVVNADEAAEAEAQDKDKDADTDIDGTDADKFKDKPPPDDAPQWDADRVRNITTGGRHDWDDWDKMWIWIAHPRGHIDTYIYIYTYHYDPPPQPPDPDDPPDDPVRSVVVVVVVVVVCVVPVHVDDPCPVQLQQLVRRDLVSLVVNCVVLVNDFDPVLADSQLSSLCSVCSVVLVVQFQDPVSLCSLCVSSVWAWPDKDQDDDDDDDDRQEIETETQDFDWLSRVQRSLRRCCVRHDPSYHYFKYFYPDQDDPPPPDDPPNRGDRGIDTDD